Protein AF-A0A0C3JQW3-F1 (afdb_monomer)

Solvent-accessible surface area (backbone atoms only — not comparable to full-atom values): 11597 Å² total; per-residue (Å²): 142,86,85,80,86,82,92,76,87,76,85,80,79,75,84,75,95,82,70,83,82,74,77,63,88,58,54,71,56,58,73,67,47,74,80,84,71,82,68,58,50,38,48,43,86,75,41,93,67,36,70,63,76,47,44,33,76,42,90,87,43,89,92,43,36,18,29,56,36,33,29,20,42,49,52,89,90,66,63,48,52,32,31,56,48,70,62,28,33,60,42,80,41,71,29,71,92,73,75,57,93,92,48,85,77,57,90,72,50,61,84,75,57,57,69,91,38,71,39,57,28,29,43,35,68,71,51,81,79,72,40,70,36,68,32,71,51,74,78,41,80,51,79,84,66,99,63,96,65,83,74,58,41,32,26,36,28,24,34,56,88,76,68,53,62,72,31,26,39,30,49,72,91,55,47,54,36,41,34,36,50,63,41,30,15,37,42,63,125

Nearest PDB structures (foldseek):
  1hxr-assembly2_B  TM=6.980E-01  e=7.381E-06  Rattus norvegicus
  2fu5-assembly2_B  TM=7.391E-01  e=1.253E-05  Homo sapiens
  1hxr-assembly1_A  TM=7.434E-01  e=2.495E-05  Rattus norvegicus
  6r0v-assembly3_C  TM=6.338E-01  e=1.513E-02  Magnetospirillum gryphiswaldense MSR-1

pLDDT: mean 82.92, std 17.84, range [38.88, 98.19]

Structure (mmCIF, N/CA/C/O backbone):
data_AF-A0A0C3JQW3-F1
#
_entry.id   AF-A0A0C3JQW3-F1
#
loop_
_atom_site.group_PDB
_atom_site.id
_atom_site.type_symbol
_atom_site.label_atom_id
_atom_site.label_alt_id
_atom_site.label_comp_id
_atom_site.label_asym_id
_atom_site.label_entity_id
_atom_site.label_seq_id
_atom_site.pdbx_PDB_ins_code
_atom_site.Cartn_x
_atom_site.Cartn_y
_atom_site.Cartn_z
_atom_site.occupancy
_atom_site.B_iso_or_equiv
_atom_site.auth_seq_id
_atom_site.auth_comp_id
_atom_site.auth_asym_id
_atom_site.auth_atom_id
_atom_site.pdbx_PDB_model_num
ATOM 1 N N . MET A 1 1 ? 17.422 37.146 69.502 1.00 45.56 1 MET A N 1
ATOM 2 C CA . MET A 1 1 ? 17.373 36.241 68.336 1.00 45.56 1 MET A CA 1
ATOM 3 C C . MET A 1 1 ? 17.485 37.104 67.095 1.00 45.56 1 MET A C 1
ATOM 5 O O . MET A 1 1 ? 16.567 37.873 66.868 1.00 45.56 1 MET A O 1
ATOM 9 N N . CYS A 1 2 ? 18.638 37.068 66.426 1.00 44.53 2 CYS A N 1
ATOM 10 C CA . CYS A 1 2 ? 18.891 37.399 65.015 1.00 44.53 2 CYS A CA 1
ATOM 11 C C . CYS A 1 2 ? 20.416 37.419 64.865 1.00 44.53 2 CYS A C 1
ATOM 13 O O . CYS A 1 2 ? 21.075 38.380 65.256 1.00 44.53 2 CYS A O 1
ATOM 15 N N . ASP A 1 3 ? 20.948 36.278 64.437 1.00 38.88 3 ASP A N 1
ATOM 16 C CA . ASP A 1 3 ? 22.374 36.000 64.311 1.00 38.88 3 ASP A CA 1
ATOM 17 C C . ASP A 1 3 ? 22.902 36.476 62.953 1.00 38.88 3 ASP A C 1
ATOM 19 O O . ASP A 1 3 ? 22.173 36.528 61.959 1.00 38.88 3 ASP A O 1
ATOM 23 N N . THR A 1 4 ? 24.172 36.857 62.947 1.00 45.84 4 THR A N 1
ATOM 24 C CA . THR A 1 4 ? 24.863 37.565 61.870 1.00 45.84 4 THR A CA 1
ATOM 25 C C . THR A 1 4 ? 25.570 36.581 60.934 1.00 45.84 4 THR A C 1
ATOM 27 O O . THR A 1 4 ? 26.235 35.654 61.377 1.00 45.84 4 THR A O 1
ATOM 30 N N . SER A 1 5 ? 25.426 36.829 59.629 1.00 43.62 5 SER A N 1
ATOM 31 C CA . SER A 1 5 ? 26.251 36.420 58.480 1.00 43.62 5 SER A CA 1
ATOM 32 C C . SER A 1 5 ? 27.326 35.335 58.658 1.00 43.62 5 SER A C 1
ATOM 34 O O . SER A 1 5 ? 28.384 35.572 59.235 1.00 43.62 5 SER A O 1
ATOM 36 N N . GLN A 1 6 ? 27.160 34.227 57.926 1.00 45.62 6 GLN A N 1
ATOM 37 C CA . GLN A 1 6 ? 28.273 33.385 57.483 1.00 45.62 6 GLN A CA 1
ATOM 38 C C . GLN A 1 6 ? 28.176 33.159 55.966 1.00 45.62 6 GLN A C 1
ATOM 40 O O . GLN A 1 6 ? 27.329 32.416 55.473 1.00 45.62 6 GLN A O 1
ATOM 45 N N . VAL A 1 7 ? 29.050 33.833 55.215 1.00 44.06 7 VAL A N 1
ATOM 46 C CA . VAL A 1 7 ? 29.258 33.617 53.779 1.00 44.06 7 VAL A CA 1
ATOM 47 C C . VAL A 1 7 ? 30.082 32.338 53.617 1.00 44.06 7 VAL A C 1
ATOM 49 O O . VAL A 1 7 ? 31.248 32.302 54.007 1.00 44.06 7 VAL A O 1
ATOM 52 N N . ARG A 1 8 ? 29.494 31.277 53.053 1.00 44.47 8 ARG A N 1
ATOM 53 C CA . ARG A 1 8 ? 30.240 30.108 52.561 1.00 44.47 8 ARG A CA 1
ATOM 54 C C . ARG A 1 8 ? 30.389 30.220 51.050 1.00 44.47 8 ARG A C 1
ATOM 56 O O . ARG A 1 8 ? 29.407 30.140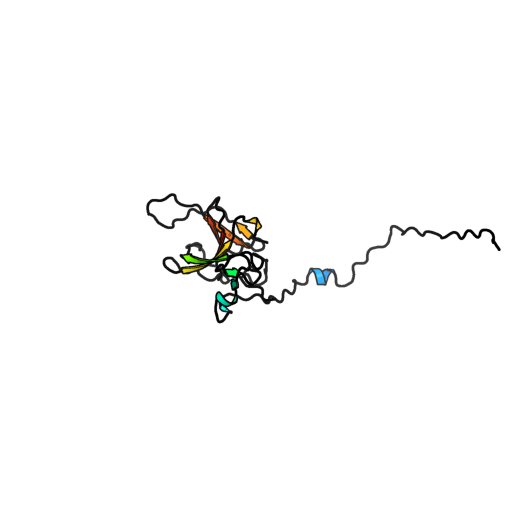 50.318 1.00 44.47 8 ARG A O 1
ATOM 63 N N . GLY A 1 9 ? 31.630 30.401 50.605 1.00 39.81 9 GLY A N 1
ATOM 64 C CA . GLY A 1 9 ? 32.017 30.255 49.208 1.00 39.81 9 GLY A CA 1
ATOM 65 C C . GLY A 1 9 ? 31.783 28.817 48.750 1.00 39.81 9 GLY A C 1
ATOM 66 O O . GLY A 1 9 ? 32.421 27.892 49.247 1.00 39.81 9 GLY A O 1
ATOM 67 N N . GLY A 1 10 ? 30.845 28.641 47.823 1.00 40.16 10 GLY A N 1
ATOM 68 C CA . GLY A 1 10 ? 30.701 27.428 47.029 1.00 40.16 10 GLY A CA 1
ATOM 69 C C . GLY A 1 10 ? 31.530 27.584 45.764 1.00 40.16 10 GLY A C 1
ATOM 70 O O . GLY A 1 10 ? 31.192 28.377 44.889 1.00 40.16 10 GLY A O 1
ATOM 71 N N . THR A 1 11 ? 32.637 26.858 45.686 1.00 43.97 11 THR A N 1
ATOM 72 C CA . THR A 1 11 ? 33.442 26.698 44.478 1.00 43.97 11 THR A CA 1
ATOM 73 C C . THR A 1 11 ? 32.606 26.014 43.397 1.00 43.97 11 THR A C 1
ATOM 75 O O . THR A 1 11 ? 32.417 24.800 43.404 1.00 43.97 11 THR A O 1
ATOM 78 N N . GLY A 1 12 ? 32.099 26.809 42.454 1.00 42.78 12 GLY A N 1
ATOM 79 C CA . GLY A 1 12 ? 31.620 26.318 41.168 1.00 42.78 12 GLY A CA 1
ATOM 80 C C . GLY A 1 12 ? 32.808 25.806 40.360 1.00 42.78 12 GLY A C 1
ATOM 81 O O . GLY A 1 12 ? 33.569 26.594 39.802 1.00 42.78 12 GLY A O 1
ATOM 82 N N . LEU A 1 13 ? 32.991 24.488 40.328 1.00 46.91 13 LEU A N 1
ATOM 83 C CA . LEU A 1 13 ? 33.891 23.843 39.380 1.00 46.91 13 LEU A CA 1
ATOM 84 C C . LEU A 1 13 ? 33.197 23.813 38.016 1.00 46.91 13 LEU A C 1
ATOM 86 O O . LEU A 1 13 ? 32.228 23.086 37.809 1.00 46.91 13 LEU A O 1
ATOM 90 N N . ALA A 1 14 ? 33.694 24.643 37.101 1.00 52.44 14 ALA A N 1
ATOM 91 C CA . ALA A 1 14 ? 33.405 24.541 35.680 1.00 52.44 14 ALA A CA 1
ATOM 92 C C . ALA A 1 14 ? 33.900 23.178 35.146 1.00 52.44 14 ALA A C 1
ATOM 94 O O . ALA A 1 14 ? 34.990 22.744 35.534 1.00 52.44 14 ALA A O 1
ATOM 95 N N . PRO A 1 15 ? 33.147 22.493 34.267 1.00 49.09 15 PRO A N 1
ATOM 96 C CA . PRO A 1 15 ? 33.628 21.273 33.632 1.00 49.09 15 PRO A CA 1
ATOM 97 C C . PRO A 1 15 ? 34.800 21.596 32.695 1.00 49.09 15 PRO A C 1
ATOM 99 O O . PRO A 1 15 ? 34.723 22.496 31.859 1.00 49.09 15 PRO A O 1
ATOM 102 N N . SER A 1 16 ? 35.905 20.874 32.868 1.00 52.47 16 SER A N 1
ATOM 103 C CA . SER A 1 16 ? 37.108 20.967 32.038 1.00 52.47 16 SER A CA 1
ATOM 104 C C . SER A 1 16 ? 36.835 20.466 30.605 1.00 52.47 16 SER A C 1
ATOM 106 O O . SER A 1 16 ? 36.076 19.510 30.448 1.00 52.47 16 SER A O 1
ATOM 108 N N . PRO A 1 17 ? 37.456 21.051 29.562 1.00 56.28 17 PRO A N 1
ATOM 109 C CA . PRO A 1 17 ? 37.149 20.739 28.161 1.00 56.28 17 PRO A CA 1
ATOM 110 C C . PRO A 1 17 ? 37.795 19.456 27.598 1.00 56.28 17 PRO A C 1
ATOM 112 O O . PRO A 1 17 ? 37.593 19.164 26.427 1.00 56.28 17 PRO A O 1
ATOM 115 N N . ASP A 1 18 ? 38.509 18.657 28.398 1.00 53.50 18 ASP A N 1
ATOM 116 C CA . ASP A 1 18 ? 39.318 17.530 27.902 1.00 53.50 18 ASP A CA 1
ATOM 117 C C . ASP A 1 18 ? 38.976 16.190 28.578 1.00 53.50 18 ASP A C 1
ATOM 119 O O . ASP A 1 18 ? 39.832 15.540 29.182 1.00 53.50 18 ASP A O 1
ATOM 123 N N . GLN A 1 19 ? 37.722 15.735 28.480 1.00 56.12 19 GLN A N 1
ATOM 124 C CA . GLN A 1 19 ? 37.442 14.305 28.651 1.00 56.12 19 GLN A CA 1
ATOM 125 C C . GLN A 1 19 ? 37.291 13.639 27.280 1.00 56.12 19 GLN A C 1
ATOM 127 O O . GLN A 1 19 ? 36.342 13.954 26.558 1.00 56.12 19 GLN A O 1
ATOM 132 N N . PRO A 1 20 ? 38.189 12.706 26.900 1.00 53.31 20 PRO A N 1
ATOM 133 C CA . PRO A 1 20 ? 37.963 11.882 25.727 1.00 53.31 20 PRO A CA 1
ATOM 134 C C . PRO A 1 20 ? 36.704 11.055 25.984 1.00 53.31 20 PRO A C 1
ATOM 136 O O . PRO A 1 20 ? 36.666 10.231 26.898 1.00 53.31 20 PRO A O 1
ATOM 139 N N . VAL A 1 21 ? 35.661 11.304 25.194 1.00 65.44 21 VAL A N 1
ATOM 140 C CA . VAL A 1 21 ? 34.434 10.506 25.206 1.00 65.44 21 VAL A CA 1
ATOM 141 C C . VAL A 1 21 ? 34.824 9.085 24.807 1.00 65.44 21 VAL A C 1
ATOM 143 O O . VAL A 1 21 ? 35.046 8.795 23.631 1.00 65.44 21 VAL A O 1
ATOM 146 N N . SER A 1 22 ? 34.984 8.198 25.788 1.00 73.38 22 SER A N 1
ATOM 147 C CA . SER A 1 22 ? 35.264 6.794 25.524 1.00 73.38 22 SER A CA 1
ATOM 148 C C . SER A 1 22 ? 33.988 6.155 24.990 1.00 73.38 22 SER A C 1
ATOM 150 O O . SER A 1 22 ? 32.958 6.095 25.661 1.00 73.38 22 SER A O 1
ATOM 152 N N . LEU A 1 23 ? 34.029 5.718 23.731 1.00 74.06 23 LEU A N 1
ATOM 153 C CA . LEU A 1 23 ? 32.915 4.984 23.148 1.00 74.06 23 LEU A CA 1
ATOM 154 C C . LEU A 1 23 ? 32.741 3.677 23.936 1.00 74.06 23 LEU A C 1
ATOM 156 O O . LEU A 1 23 ? 33.725 2.949 24.110 1.00 74.06 23 LEU A O 1
ATOM 160 N N . PRO A 1 24 ? 31.528 3.366 24.428 1.00 77.75 24 PRO A N 1
ATOM 161 C CA . PRO A 1 24 ? 31.308 2.154 25.196 1.00 77.75 24 PRO A CA 1
ATOM 162 C C . PRO A 1 24 ? 31.668 0.921 24.352 1.00 77.75 24 PRO A C 1
ATOM 164 O O . PRO A 1 24 ? 31.361 0.877 23.150 1.00 77.75 24 PRO A O 1
ATOM 167 N N . PRO A 1 25 ? 32.328 -0.084 24.953 1.00 77.06 25 PRO A N 1
ATOM 168 C CA . PRO A 1 25 ? 32.672 -1.310 24.250 1.00 77.06 25 PRO A CA 1
ATOM 169 C C . PRO A 1 25 ? 31.400 -1.952 23.688 1.00 77.06 25 PRO A C 1
ATOM 171 O O . PRO A 1 25 ? 30.383 -2.052 24.370 1.00 77.06 25 PRO A O 1
ATOM 174 N N . GLY A 1 26 ? 31.446 -2.344 22.415 1.00 77.81 26 GLY A N 1
ATOM 175 C CA . GLY A 1 26 ? 30.303 -2.929 21.713 1.00 77.81 26 GLY A CA 1
ATOM 176 C C . GLY A 1 26 ? 29.428 -1.941 20.934 1.00 77.81 26 GLY A C 1
ATOM 177 O O . GLY A 1 26 ? 28.541 -2.397 20.219 1.00 77.81 26 GLY A O 1
ATOM 178 N N . LEU A 1 27 ? 29.684 -0.623 20.961 1.00 78.69 27 LEU A N 1
ATOM 179 C CA . LEU A 1 27 ? 28.929 0.340 20.137 1.00 78.69 27 LEU A CA 1
ATOM 180 C C . LEU A 1 27 ? 29.036 0.031 18.633 1.00 78.69 27 LEU A C 1
ATOM 182 O O . LEU A 1 27 ? 28.032 -0.004 17.929 1.00 78.69 27 LEU A O 1
ATOM 186 N N . PHE A 1 28 ? 30.243 -0.257 18.139 1.00 78.62 28 PHE A N 1
ATOM 187 C CA . PHE A 1 28 ? 30.451 -0.641 16.737 1.00 78.62 28 PHE A CA 1
ATOM 188 C C . PHE A 1 28 ? 29.785 -1.973 16.380 1.00 78.62 28 PHE A C 1
ATOM 190 O O . PHE A 1 28 ? 29.363 -2.166 15.243 1.00 78.62 28 PHE A O 1
ATOM 197 N N . GLU A 1 29 ? 29.673 -2.887 17.341 1.00 81.62 29 GLU A N 1
ATOM 198 C CA . GLU A 1 29 ? 28.996 -4.168 17.151 1.00 81.62 29 GLU A CA 1
ATOM 199 C C . GLU A 1 29 ? 27.472 -4.001 17.162 1.00 81.62 29 GLU A C 1
ATOM 201 O O . GLU A 1 29 ? 26.783 -4.600 16.342 1.00 81.62 29 GLU A O 1
ATOM 206 N N . ALA A 1 30 ? 26.950 -3.103 18.002 1.00 71.88 30 ALA A N 1
ATOM 207 C CA . ALA A 1 30 ? 25.548 -2.701 18.002 1.00 71.88 30 ALA A CA 1
ATOM 208 C C . ALA A 1 30 ? 25.150 -1.987 16.699 1.00 71.88 30 ALA A C 1
ATOM 210 O O . ALA A 1 30 ? 24.087 -2.277 16.162 1.00 71.88 30 ALA A O 1
ATOM 211 N N . LEU A 1 31 ? 26.012 -1.121 16.150 1.00 72.75 31 LEU A N 1
ATOM 212 C CA . LEU A 1 31 ? 25.790 -0.461 14.853 1.00 72.75 31 LEU A CA 1
ATOM 213 C C . LEU A 1 31 ? 25.848 -1.436 13.668 1.00 72.75 31 LEU A C 1
ATOM 215 O O . LEU A 1 31 ? 25.199 -1.217 12.650 1.00 72.75 31 LEU A O 1
ATOM 219 N N . ARG A 1 32 ? 26.642 -2.505 13.788 1.00 74.12 32 ARG A N 1
ATOM 220 C CA . ARG A 1 32 ? 26.749 -3.565 12.776 1.00 74.12 32 ARG A CA 1
ATOM 221 C C . ARG A 1 32 ? 25.649 -4.610 12.880 1.00 74.12 32 ARG A C 1
ATOM 223 O O . ARG A 1 32 ? 25.439 -5.346 11.917 1.00 74.12 32 ARG A O 1
ATOM 230 N N . ARG A 1 33 ? 24.977 -4.712 14.029 1.00 64.31 33 ARG A N 1
ATOM 231 C CA . ARG A 1 33 ? 23.875 -5.648 14.221 1.00 64.31 33 ARG A CA 1
ATOM 232 C C . ARG A 1 33 ? 22.730 -5.222 13.295 1.00 64.31 33 ARG A C 1
ATOM 234 O O . ARG A 1 33 ? 22.217 -4.115 13.453 1.00 64.31 33 ARG A O 1
ATOM 241 N N . PRO A 1 34 ? 22.298 -6.080 12.353 1.00 58.62 34 PRO A N 1
ATOM 242 C CA . PRO A 1 34 ? 21.064 -5.835 11.624 1.00 58.62 34 PRO A CA 1
ATOM 243 C C . PRO A 1 34 ? 19.943 -5.649 12.650 1.00 58.62 34 PRO A C 1
ATOM 245 O O . PRO A 1 34 ? 19.898 -6.419 13.616 1.00 58.62 34 PRO A O 1
ATOM 248 N N . PRO A 1 35 ? 19.056 -4.653 12.503 1.00 57.03 35 PRO A N 1
ATOM 249 C CA . PRO A 1 35 ? 17.944 -4.506 13.426 1.00 57.03 35 PRO A CA 1
ATOM 250 C C . PRO A 1 35 ? 17.180 -5.830 13.467 1.00 57.03 35 PRO A C 1
ATOM 252 O O . PRO A 1 35 ? 16.723 -6.324 12.436 1.00 57.03 35 PRO A O 1
ATOM 255 N N . ALA A 1 36 ? 17.067 -6.423 14.657 1.00 52.06 36 ALA A N 1
ATOM 256 C CA . ALA A 1 36 ? 16.248 -7.604 14.877 1.00 52.06 36 ALA A CA 1
ATOM 257 C C . ALA A 1 36 ? 14.777 -7.183 14.794 1.00 52.06 36 ALA A C 1
ATOM 259 O O . ALA A 1 36 ? 14.090 -7.019 15.800 1.00 52.06 36 ALA A O 1
ATOM 260 N N . ARG A 1 37 ? 14.288 -6.939 13.577 1.00 55.12 37 ARG A N 1
ATOM 261 C CA . ARG A 1 37 ? 12.858 -6.860 13.317 1.00 55.12 37 ARG A CA 1
ATOM 262 C C . ARG A 1 37 ? 12.349 -8.294 13.325 1.00 55.12 37 ARG A C 1
ATOM 264 O O . ARG A 1 37 ? 12.327 -8.956 12.291 1.00 55.12 37 ARG A O 1
ATOM 271 N N . ASN A 1 38 ? 11.946 -8.767 14.504 1.00 51.44 38 ASN A N 1
ATOM 272 C CA . ASN A 1 38 ? 11.000 -9.873 14.616 1.00 51.44 38 ASN A CA 1
ATOM 273 C C . ASN A 1 38 ? 9.699 -9.390 13.971 1.00 51.44 38 ASN A C 1
ATOM 275 O O . ASN A 1 38 ? 8.833 -8.821 14.626 1.00 51.44 38 ASN A O 1
ATOM 279 N N . SER A 1 39 ? 9.632 -9.495 12.649 1.00 60.72 39 SER A N 1
ATOM 280 C CA . SER A 1 39 ? 8.482 -9.076 11.872 1.00 60.72 39 SER A CA 1
ATOM 281 C C . SER A 1 39 ? 7.348 -10.045 12.177 1.00 60.72 39 SER A C 1
ATOM 283 O O . SER A 1 39 ? 7.286 -11.123 11.596 1.00 60.72 39 SER A O 1
ATOM 285 N N . THR A 1 40 ? 6.423 -9.639 13.043 1.00 81.81 40 THR A N 1
ATOM 286 C CA . THR A 1 40 ? 5.090 -10.250 13.159 1.00 81.81 40 THR A CA 1
ATOM 287 C C . THR A 1 40 ? 4.224 -9.962 11.927 1.00 81.81 40 THR A C 1
ATOM 289 O O . THR A 1 40 ? 3.043 -10.306 11.899 1.00 81.81 40 THR A O 1
ATOM 292 N N . ALA A 1 41 ? 4.798 -9.327 10.895 1.00 91.00 41 ALA A N 1
ATOM 293 C CA . ALA A 1 41 ? 4.097 -9.012 9.674 1.00 91.00 41 ALA A CA 1
ATOM 294 C C . ALA A 1 41 ? 3.779 -10.277 8.869 1.00 91.00 41 ALA A C 1
ATOM 296 O O . ALA A 1 41 ? 4.673 -11.061 8.539 1.00 91.00 41 ALA A O 1
ATOM 297 N N . ARG A 1 42 ? 2.500 -10.440 8.532 1.00 93.81 42 ARG A N 1
ATOM 298 C CA . ARG A 1 42 ? 1.957 -11.589 7.797 1.00 93.81 42 ARG A CA 1
ATOM 299 C C . ARG A 1 42 ? 1.436 -11.171 6.432 1.00 93.81 42 ARG A C 1
ATOM 301 O O . ARG A 1 42 ? 0.995 -10.037 6.249 1.00 93.81 42 ARG A O 1
ATOM 308 N N . SER A 1 43 ? 1.509 -12.070 5.464 1.00 94.00 43 SER A N 1
ATOM 309 C CA . SER A 1 43 ? 0.927 -11.864 4.136 1.00 94.00 43 SER A CA 1
ATOM 310 C C . SER A 1 43 ? -0.579 -12.107 4.193 1.00 94.00 43 SER A C 1
ATOM 312 O O . SER A 1 43 ? -1.059 -12.816 5.071 1.00 94.00 43 SER A O 1
ATOM 314 N N . LEU A 1 44 ? -1.340 -11.572 3.233 1.00 94.31 44 LEU A N 1
ATOM 315 C CA . LEU A 1 44 ? -2.796 -11.780 3.195 1.00 94.31 44 LEU A CA 1
ATOM 316 C C . LEU A 1 44 ? -3.189 -13.270 3.169 1.00 94.31 44 LEU A C 1
ATOM 318 O O . LEU A 1 44 ? -4.186 -13.653 3.764 1.00 94.31 44 LEU A O 1
ATOM 322 N N . GLN A 1 45 ? -2.384 -14.103 2.503 1.00 92.31 45 GLN A N 1
ATOM 323 C CA . GLN A 1 45 ? -2.607 -15.549 2.385 1.00 92.31 45 GLN A CA 1
ATOM 324 C C . GLN A 1 45 ? -2.467 -16.296 3.717 1.00 92.31 45 GLN A C 1
ATOM 326 O O . GLN A 1 45 ? -2.923 -17.427 3.825 1.00 92.31 45 GLN A O 1
ATOM 331 N N . ASP A 1 46 ? -1.844 -15.675 4.722 1.00 92.75 46 ASP A N 1
ATOM 332 C CA . ASP A 1 46 ? -1.682 -16.293 6.031 1.00 92.75 46 ASP A CA 1
ATOM 333 C C . ASP A 1 46 ? -2.964 -16.182 6.875 1.00 92.75 46 ASP A C 1
ATOM 335 O O . ASP A 1 46 ? -3.017 -16.792 7.937 1.00 92.75 46 ASP A O 1
ATOM 339 N N . PHE A 1 47 ? -3.959 -15.381 6.474 1.00 92.88 47 PHE A N 1
ATOM 340 C CA . PHE A 1 47 ? -5.201 -15.160 7.224 1.00 92.88 47 PHE A CA 1
ATOM 341 C C . PHE A 1 47 ? -6.316 -16.102 6.755 1.00 92.88 47 PHE A C 1
ATOM 343 O O . PHE A 1 47 ? -6.609 -16.167 5.560 1.00 92.88 47 PHE A O 1
ATOM 350 N N . ASP A 1 48 ? -6.975 -16.784 7.696 1.00 91.25 48 ASP A N 1
ATOM 351 C CA . ASP A 1 48 ? -7.977 -17.817 7.402 1.00 91.25 48 ASP A CA 1
ATOM 352 C C . ASP A 1 48 ? -9.229 -17.242 6.721 1.00 91.25 48 ASP A C 1
ATOM 354 O O . ASP A 1 48 ? -9.749 -17.833 5.772 1.00 91.25 48 ASP A O 1
ATOM 358 N N . SER A 1 49 ? -9.691 -16.060 7.149 1.00 90.44 49 SER A N 1
ATOM 359 C CA . SER A 1 49 ? -10.839 -15.366 6.540 1.00 90.44 49 SER A CA 1
ATOM 360 C C . SER A 1 49 ? -10.418 -14.363 5.456 1.00 90.44 49 SER A C 1
ATOM 362 O O . SER A 1 49 ? -11.213 -13.511 5.041 1.00 90.44 49 SER A O 1
ATOM 364 N N . GLY A 1 50 ? -9.161 -14.422 5.004 1.00 90.88 50 GLY A N 1
ATOM 365 C CA . GLY A 1 50 ? -8.609 -13.548 3.974 1.00 90.88 50 GLY A CA 1
ATOM 366 C C . GLY A 1 50 ? -8.709 -12.063 4.333 1.00 90.88 50 GLY A C 1
ATOM 367 O O . GLY A 1 50 ? -8.249 -11.625 5.386 1.00 90.88 50 GLY A O 1
ATOM 368 N N . VAL A 1 51 ? -9.307 -11.264 3.442 1.00 92.06 51 VAL A N 1
ATOM 369 C CA . VAL A 1 51 ? -9.367 -9.800 3.603 1.00 92.06 51 VAL A CA 1
ATOM 370 C C . VAL A 1 51 ? -10.196 -9.354 4.809 1.00 92.06 51 VAL A C 1
ATOM 372 O O . VAL A 1 51 ? -9.915 -8.312 5.392 1.00 92.06 51 VAL A O 1
ATOM 375 N N . MET A 1 52 ? -11.158 -10.168 5.250 1.00 93.75 52 MET A N 1
ATOM 376 C CA . MET A 1 52 ? -12.015 -9.813 6.382 1.00 93.75 52 MET A CA 1
ATOM 377 C C . MET A 1 52 ? -11.245 -9.742 7.706 1.00 93.75 52 MET A C 1
ATOM 379 O O . MET A 1 52 ? -11.565 -8.902 8.543 1.00 93.75 52 MET A O 1
ATOM 383 N N . ASP A 1 53 ? -10.193 -10.547 7.879 1.00 95.12 53 ASP A N 1
ATOM 384 C CA . ASP A 1 53 ? -9.382 -10.542 9.108 1.00 95.12 53 ASP A CA 1
ATOM 385 C C . ASP A 1 53 ? -8.506 -9.286 9.239 1.00 95.12 53 ASP A C 1
ATOM 387 O O . ASP A 1 53 ? -8.077 -8.921 10.342 1.00 95.12 53 ASP A O 1
ATOM 391 N N . VAL A 1 54 ? -8.252 -8.613 8.114 1.00 95.94 54 VAL A N 1
ATOM 392 C CA . VAL A 1 54 ? -7.430 -7.399 8.023 1.00 95.94 54 VAL A CA 1
ATOM 393 C C . VAL A 1 54 ? -8.263 -6.128 7.830 1.00 95.94 54 VAL A C 1
ATOM 395 O O . VAL A 1 54 ? -7.693 -5.046 7.674 1.00 95.94 54 VAL A O 1
ATOM 398 N N . CYS A 1 55 ? -9.592 -6.236 7.892 1.00 96.06 55 CYS A N 1
ATOM 399 C CA . CYS A 1 55 ? -10.519 -5.111 7.850 1.00 96.06 55 CYS A CA 1
ATOM 400 C C . CYS A 1 55 ? -11.002 -4.705 9.254 1.00 96.06 55 CYS A C 1
ATOM 402 O O . CYS A 1 55 ? -11.284 -5.544 10.109 1.00 96.06 55 CYS A O 1
ATOM 404 N N . SER A 1 56 ? -11.141 -3.401 9.478 1.00 95.06 56 SER A N 1
ATOM 405 C CA . SER A 1 56 ? -11.845 -2.778 10.604 1.00 95.06 56 SER A CA 1
ATOM 406 C C . SER A 1 56 ? -13.026 -1.964 10.067 1.00 95.06 56 SER A C 1
ATOM 408 O O . SER A 1 56 ? -12.995 -1.476 8.940 1.00 95.06 56 SER A O 1
ATOM 410 N N . THR A 1 57 ? -14.102 -1.819 10.836 1.00 93.56 57 THR A N 1
ATOM 411 C CA . THR A 1 57 ? -15.207 -0.922 10.463 1.00 93.56 57 THR A CA 1
ATOM 412 C C . THR A 1 57 ? -14.843 0.522 10.792 1.00 93.56 57 THR A C 1
ATOM 414 O O . THR A 1 57 ? -14.445 0.801 11.923 1.00 93.56 57 THR A O 1
ATOM 417 N N . ASP A 1 58 ? -15.030 1.447 9.849 1.00 89.50 58 ASP A N 1
ATOM 418 C CA . ASP A 1 58 ? -14.829 2.877 10.096 1.00 89.50 58 ASP A CA 1
ATOM 419 C C . ASP A 1 58 ? -15.865 3.386 11.115 1.00 89.50 58 ASP A C 1
ATOM 421 O O . ASP A 1 58 ? -17.075 3.313 10.893 1.00 89.50 58 ASP A O 1
ATOM 425 N N . VAL A 1 59 ? -15.389 3.930 12.237 1.00 83.56 59 VAL A N 1
ATOM 426 C CA . VAL A 1 59 ? -16.244 4.502 13.292 1.00 83.56 59 VAL A CA 1
ATOM 427 C C . VAL A 1 59 ? -17.019 5.738 12.825 1.00 83.56 59 VAL A C 1
ATOM 429 O O . VAL A 1 59 ? -18.041 6.084 13.415 1.00 83.56 59 VAL A O 1
ATOM 432 N N . THR A 1 60 ? -16.547 6.411 11.773 1.00 83.12 60 THR A N 1
ATOM 433 C CA . THR A 1 60 ? -17.128 7.663 11.268 1.00 83.12 60 THR A CA 1
ATOM 434 C C . THR A 1 60 ? -18.116 7.453 10.124 1.00 83.12 60 THR A C 1
ATOM 436 O O . THR A 1 60 ? -19.051 8.238 9.968 1.00 83.12 60 THR A O 1
ATOM 439 N N . ARG A 1 61 ? -17.927 6.403 9.316 1.00 82.50 61 ARG A N 1
ATOM 440 C CA . ARG A 1 61 ? -18.702 6.144 8.096 1.00 82.50 61 ARG A CA 1
ATOM 441 C C . ARG A 1 61 ? -19.236 4.719 8.096 1.00 82.50 61 ARG A C 1
ATOM 443 O O . ARG A 1 61 ? -18.496 3.763 7.887 1.00 82.50 61 ARG A O 1
ATOM 450 N N . GLN A 1 62 ? -20.547 4.590 8.286 1.00 82.12 62 GLN A N 1
ATOM 451 C CA . GLN A 1 62 ? -21.218 3.292 8.258 1.00 82.12 62 GLN A CA 1
ATOM 452 C C . GLN A 1 62 ? -20.997 2.582 6.915 1.00 82.12 62 GLN A C 1
ATOM 454 O O . GLN A 1 62 ? -21.196 3.167 5.853 1.00 82.12 62 GLN A O 1
ATOM 459 N N . GLY A 1 63 ? -20.593 1.312 6.979 1.00 84.81 63 GLY A N 1
ATOM 460 C CA . GLY A 1 63 ? -20.386 0.456 5.808 1.00 84.81 63 GLY A CA 1
ATOM 461 C C . GLY A 1 63 ? -19.017 0.584 5.132 1.00 84.81 63 GLY A C 1
ATOM 462 O O . GLY A 1 63 ? -18.743 -0.181 4.212 1.00 84.81 63 GLY A O 1
ATOM 463 N N . VAL A 1 64 ? -18.144 1.493 5.580 1.00 92.31 64 VAL A N 1
ATOM 464 C CA . VAL A 1 64 ? -16.765 1.579 5.079 1.00 92.31 64 VAL A CA 1
ATOM 465 C C . VAL A 1 64 ? -15.866 0.670 5.911 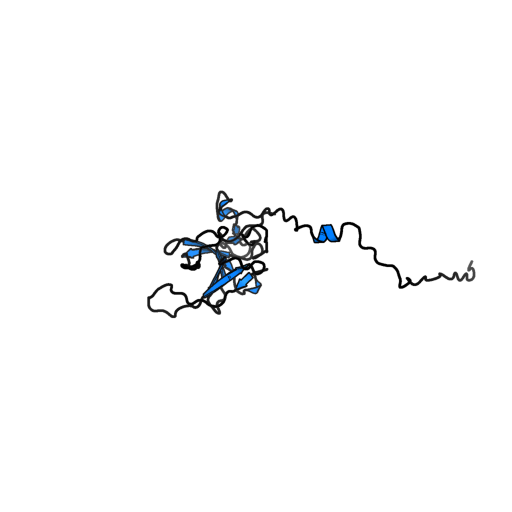1.00 92.31 64 VAL A C 1
ATOM 467 O O . VAL A 1 64 ? -15.838 0.760 7.139 1.00 92.31 64 VAL A O 1
ATOM 470 N N . LEU A 1 65 ? -15.117 -0.196 5.232 1.00 96.19 65 LEU A N 1
ATOM 471 C CA . LEU A 1 65 ? -14.070 -1.007 5.842 1.00 96.19 65 LEU A CA 1
ATOM 472 C C . LEU A 1 65 ? -12.712 -0.334 5.633 1.00 96.19 65 LEU A C 1
ATOM 474 O O . LEU A 1 65 ? -12.432 0.190 4.554 1.00 96.19 65 LEU A O 1
ATOM 478 N N . LYS A 1 66 ? -11.872 -0.354 6.661 1.00 96.69 66 LYS A N 1
ATOM 479 C CA . LYS A 1 66 ? -10.520 0.202 6.669 1.00 96.69 66 LYS A CA 1
ATOM 480 C C . LYS A 1 66 ? -9.483 -0.865 6.989 1.00 96.69 66 LYS A C 1
ATOM 482 O O . LYS A 1 66 ? -9.833 -1.952 7.440 1.00 96.69 66 LYS A O 1
ATOM 487 N N . ASN A 1 67 ? -8.209 -0.584 6.734 1.00 97.06 67 ASN A N 1
ATOM 488 C CA . ASN A 1 67 ? -7.138 -1.505 7.099 1.00 97.06 67 ASN A CA 1
ATOM 489 C C . ASN A 1 67 ? -6.942 -1.533 8.618 1.00 97.06 67 ASN A C 1
ATOM 491 O O . ASN A 1 67 ? -6.577 -0.538 9.233 1.00 97.06 67 ASN A O 1
ATOM 495 N N . LYS A 1 68 ? -7.113 -2.708 9.217 1.00 96.50 68 LYS A N 1
ATOM 496 C CA . LYS A 1 68 ? -6.979 -2.912 10.663 1.00 96.50 68 LYS A CA 1
ATOM 497 C C . LYS A 1 68 ? -5.540 -2.765 11.169 1.00 96.50 68 LYS A C 1
ATOM 499 O O . LYS A 1 68 ? -5.323 -2.394 12.315 1.00 96.50 68 LYS A O 1
ATOM 504 N N . TYR A 1 69 ? -4.561 -3.092 10.327 1.00 97.31 69 TYR A N 1
ATOM 505 C CA . TYR A 1 69 ? -3.143 -3.148 10.686 1.00 97.31 69 TYR A CA 1
ATOM 506 C C . TYR A 1 69 ? -2.315 -2.175 9.848 1.00 97.31 69 TYR A C 1
ATOM 508 O O . TYR A 1 69 ? -2.683 -1.849 8.715 1.00 97.31 69 TYR A O 1
ATOM 516 N N . ASP A 1 70 ? -1.158 -1.778 10.379 1.00 97.50 70 ASP A N 1
ATOM 517 C CA . ASP A 1 70 ? -0.130 -1.084 9.603 1.00 97.50 70 ASP A CA 1
ATOM 518 C C . ASP A 1 70 ? 0.327 -1.983 8.437 1.00 97.50 70 ASP A C 1
ATOM 520 O O . ASP A 1 70 ? 0.619 -3.173 8.612 1.00 97.50 70 ASP A O 1
ATOM 524 N N . LEU A 1 71 ? 0.400 -1.406 7.239 1.00 97.75 71 LEU A N 1
ATOM 525 C CA . LEU A 1 71 ? 0.847 -2.081 6.026 1.00 97.75 71 LEU A CA 1
ATOM 526 C C . LEU A 1 71 ? 2.345 -1.867 5.844 1.00 97.75 71 LEU A C 1
ATOM 528 O O . LEU A 1 71 ? 2.851 -0.749 5.940 1.00 97.75 71 LEU A O 1
ATOM 532 N N . THR A 1 72 ? 3.055 -2.940 5.529 1.00 97.31 72 THR A N 1
ATOM 533 C CA . THR A 1 72 ? 4.511 -2.959 5.394 1.00 97.31 72 THR A CA 1
ATOM 534 C C . THR A 1 72 ? 4.941 -3.533 4.052 1.00 97.31 72 THR A C 1
ATOM 536 O O . THR A 1 72 ? 4.209 -4.291 3.405 1.00 97.31 72 THR A O 1
ATOM 539 N N . CYS A 1 73 ? 6.149 -3.162 3.628 1.00 97.00 73 CYS A N 1
ATOM 540 C CA . CYS A 1 73 ? 6.782 -3.693 2.431 1.00 97.00 73 CYS A CA 1
ATOM 541 C C . CYS A 1 73 ? 6.846 -5.231 2.504 1.00 97.00 73 CYS A C 1
ATOM 543 O O . CYS A 1 73 ? 7.327 -5.768 3.507 1.00 97.00 73 CYS A O 1
ATOM 545 N N . PRO A 1 74 ? 6.428 -5.958 1.449 1.00 95.69 74 PRO A N 1
ATOM 546 C CA . PRO A 1 74 ? 6.441 -7.418 1.465 1.00 95.69 74 PRO A CA 1
ATOM 547 C C . PRO A 1 74 ? 7.863 -8.000 1.466 1.00 95.69 74 PRO A C 1
ATOM 549 O O . PRO A 1 74 ? 8.038 -9.164 1.841 1.00 95.69 74 PRO A O 1
ATOM 552 N N . ARG A 1 75 ? 8.878 -7.194 1.107 1.00 94.50 75 ARG A N 1
ATOM 553 C CA . ARG A 1 75 ? 10.269 -7.637 1.005 1.00 94.50 75 ARG A CA 1
ATOM 554 C C . ARG A 1 75 ? 10.813 -8.156 2.324 1.00 94.50 75 ARG A C 1
ATOM 556 O O . ARG A 1 75 ? 10.843 -7.423 3.320 1.00 94.50 75 ARG A O 1
ATOM 563 N N . THR A 1 76 ? 11.324 -9.382 2.318 1.00 91.25 76 THR A N 1
ATOM 564 C CA . THR A 1 76 ? 11.973 -9.972 3.491 1.00 91.25 76 THR A CA 1
ATOM 565 C C . THR A 1 76 ? 13.193 -9.137 3.876 1.00 91.25 76 THR A C 1
ATOM 567 O O . THR A 1 76 ? 14.075 -8.877 3.061 1.00 91.25 76 THR A O 1
ATOM 570 N N . GLY A 1 77 ? 13.219 -8.667 5.124 1.00 90.19 77 GLY A N 1
ATOM 571 C CA . GLY A 1 77 ? 14.295 -7.830 5.661 1.00 90.19 77 GLY A CA 1
ATOM 572 C C . GLY A 1 77 ? 14.142 -6.317 5.453 1.00 90.19 77 GLY A C 1
ATOM 573 O O . GLY A 1 77 ? 14.892 -5.572 6.072 1.00 90.19 77 GLY A O 1
ATOM 574 N N . CYS A 1 78 ? 13.176 -5.837 4.657 1.00 93.31 78 CYS A N 1
ATOM 575 C CA . CYS A 1 78 ? 12.901 -4.396 4.544 1.00 93.31 78 CYS A CA 1
ATOM 576 C C . CYS A 1 78 ? 12.011 -3.921 5.702 1.00 93.31 78 CYS A C 1
ATOM 578 O O . CYS A 1 78 ? 12.456 -3.201 6.594 1.00 93.31 78 CYS A O 1
ATOM 580 N N . GLY A 1 79 ? 10.747 -4.359 5.726 1.00 92.25 79 GLY A N 1
ATOM 581 C CA . GLY A 1 79 ? 9.791 -3.968 6.767 1.00 92.25 79 GLY A CA 1
ATOM 582 C C . GLY A 1 79 ? 9.468 -2.468 6.807 1.00 92.25 79 GLY A C 1
ATOM 583 O O . GLY A 1 79 ? 9.016 -1.982 7.842 1.00 92.25 79 GLY A O 1
ATOM 584 N N . SER A 1 80 ? 9.726 -1.724 5.724 1.00 96.12 80 SER A N 1
ATOM 585 C CA . SER A 1 80 ? 9.304 -0.323 5.597 1.00 96.12 80 SER A CA 1
ATOM 586 C C . SER A 1 80 ? 7.797 -0.209 5.808 1.00 96.12 80 SER A C 1
ATOM 588 O O . SER A 1 80 ? 7.043 -1.007 5.242 1.00 96.12 80 SER A O 1
ATOM 590 N N . ILE A 1 81 ? 7.357 0.748 6.626 1.00 97.12 81 ILE A N 1
ATOM 591 C CA . ILE A 1 81 ? 5.929 1.011 6.827 1.00 97.12 81 ILE A CA 1
ATOM 592 C C . ILE A 1 81 ? 5.447 1.815 5.625 1.00 97.12 81 ILE A C 1
ATOM 594 O O . ILE A 1 81 ? 5.957 2.900 5.361 1.00 97.12 81 ILE A O 1
ATOM 598 N N . ILE A 1 82 ? 4.478 1.263 4.903 1.00 98.06 82 ILE A N 1
ATOM 599 C CA . ILE A 1 82 ? 3.876 1.871 3.718 1.00 98.06 82 ILE A CA 1
ATOM 600 C C . ILE A 1 82 ? 2.672 2.721 4.118 1.00 98.06 82 ILE A C 1
ATOM 602 O O . ILE A 1 82 ? 2.540 3.847 3.647 1.00 98.06 82 ILE A O 1
ATOM 606 N N . LEU A 1 83 ? 1.809 2.193 4.988 1.00 98.12 83 LEU A N 1
ATOM 607 C CA . LEU A 1 83 ? 0.556 2.835 5.380 1.00 98.12 83 LEU A CA 1
ATOM 608 C C . LEU A 1 83 ? 0.232 2.519 6.839 1.00 98.12 83 LEU A C 1
ATOM 610 O O . LEU A 1 83 ? 0.414 1.381 7.276 1.00 98.12 83 LEU A O 1
ATOM 614 N N . LYS A 1 84 ? -0.282 3.499 7.579 1.00 97.75 84 LYS A N 1
ATOM 615 C CA . LYS A 1 84 ? -0.796 3.286 8.935 1.00 97.75 84 LYS A CA 1
ATOM 616 C C . LYS A 1 84 ? -2.167 2.619 8.940 1.00 97.75 84 LYS A C 1
ATOM 618 O O . LYS A 1 84 ? -2.899 2.657 7.951 1.00 97.75 84 LYS A O 1
ATOM 623 N N . SER A 1 85 ? -2.483 1.965 10.051 1.00 96.31 85 SER A N 1
ATOM 624 C CA . SER A 1 85 ? -3.824 1.469 10.378 1.00 96.31 85 SER A CA 1
ATOM 625 C C . SER A 1 85 ? -4.886 2.569 10.244 1.00 96.31 85 SER A C 1
ATOM 627 O O . SER A 1 85 ? -4.617 3.749 10.455 1.00 96.31 85 SER A O 1
ATOM 629 N N . ASP A 1 86 ? -6.092 2.165 9.849 1.00 95.94 86 ASP A N 1
ATOM 630 C CA . ASP A 1 86 ? -7.282 3.002 9.670 1.00 95.94 86 ASP A CA 1
ATOM 631 C C . ASP A 1 86 ? -7.183 4.130 8.616 1.00 95.94 86 ASP A C 1
ATOM 633 O O . ASP A 1 86 ? -8.007 5.057 8.608 1.00 95.94 86 ASP A O 1
ATOM 637 N N . VAL A 1 87 ? -6.234 4.040 7.678 1.00 96.25 87 VAL A N 1
ATOM 638 C CA . VAL A 1 87 ? -6.055 5.021 6.590 1.00 96.25 87 VAL A CA 1
ATOM 639 C C . VAL A 1 87 ? -6.692 4.548 5.280 1.00 96.25 87 VAL A C 1
ATOM 641 O O . VAL A 1 87 ? -7.515 5.251 4.694 1.00 96.25 87 VAL A O 1
ATOM 644 N N . GLY A 1 88 ? -6.331 3.353 4.813 1.00 96.94 88 GLY A N 1
ATOM 645 C CA . GLY A 1 88 ? -6.782 2.799 3.538 1.00 96.94 88 GLY A CA 1
ATOM 646 C C . GLY A 1 88 ? -8.199 2.249 3.626 1.00 96.94 88 GLY A C 1
ATOM 647 O O . GLY A 1 88 ? -8.517 1.492 4.539 1.00 96.94 88 GLY A O 1
ATOM 648 N N . MET A 1 89 ? -9.045 2.595 2.658 1.00 97.31 89 MET A N 1
ATOM 649 C CA . MET A 1 89 ? -10.411 2.076 2.541 1.00 97.31 89 MET A CA 1
ATOM 650 C C . MET A 1 89 ? -10.417 0.814 1.683 1.00 97.31 89 MET A C 1
ATOM 652 O O . MET A 1 89 ? -9.839 0.804 0.600 1.00 97.31 89 MET A O 1
ATOM 656 N N . TRP A 1 90 ? -11.063 -0.250 2.141 1.00 97.38 90 TRP A N 1
ATOM 657 C CA . TRP A 1 90 ? -11.185 -1.476 1.362 1.00 97.38 90 TRP A CA 1
ATOM 658 C C . TRP A 1 90 ? -12.157 -1.283 0.197 1.00 97.38 90 TRP A C 1
ATOM 660 O O . TRP A 1 90 ? -13.274 -0.794 0.382 1.00 97.38 90 TRP A O 1
ATOM 670 N N . VAL A 1 91 ? -11.731 -1.705 -0.991 1.00 96.25 91 VAL A N 1
ATOM 671 C CA . VAL A 1 91 ? -12.545 -1.729 -2.207 1.00 96.25 91 VAL A CA 1
ATOM 672 C C . VAL A 1 91 ? -12.260 -3.020 -2.968 1.00 96.25 91 VAL A C 1
ATOM 674 O O . VAL A 1 91 ? -11.105 -3.391 -3.176 1.00 96.25 91 VAL A O 1
ATOM 677 N N . GLU A 1 92 ? -13.308 -3.693 -3.430 1.00 94.50 92 GLU A N 1
ATOM 678 C CA . GLU A 1 92 ? -13.188 -4.734 -4.448 1.00 94.50 92 GLU A CA 1
ATOM 679 C C . GLU A 1 92 ? -13.376 -4.109 -5.834 1.00 94.50 92 GLU A C 1
ATOM 681 O O . GLU A 1 92 ? -14.356 -3.407 -6.086 1.00 94.50 92 GLU A O 1
ATOM 686 N N . GLY A 1 93 ? -12.419 -4.331 -6.732 1.00 89.38 93 GLY A N 1
ATOM 687 C CA . GLY A 1 93 ? -12.426 -3.733 -8.065 1.00 89.38 93 GLY A CA 1
ATOM 688 C C . GLY A 1 93 ? -11.742 -4.618 -9.095 1.00 89.38 93 GLY A C 1
ATOM 689 O O . GLY A 1 93 ? -11.177 -5.655 -8.757 1.00 89.38 93 GLY A O 1
ATOM 690 N N . ALA A 1 94 ? -11.786 -4.214 -10.364 1.00 86.69 94 ALA A N 1
ATOM 691 C CA . ALA A 1 94 ? -11.119 -4.950 -11.433 1.00 86.69 94 ALA A CA 1
ATOM 692 C C . ALA A 1 94 ? -9.602 -5.046 -11.189 1.00 86.69 94 ALA A C 1
ATOM 694 O O . ALA A 1 94 ? -8.980 -4.120 -10.656 1.00 86.69 94 ALA A O 1
ATOM 695 N N . GLY A 1 95 ? -9.005 -6.165 -11.601 1.00 82.88 95 GLY A N 1
ATOM 696 C CA . GLY A 1 95 ? -7.556 -6.272 -11.720 1.00 82.88 95 GLY A CA 1
ATOM 697 C C . GLY A 1 95 ? -6.997 -5.214 -12.674 1.00 82.88 95 GLY A C 1
ATOM 698 O O . GLY A 1 95 ? -7.680 -4.742 -13.580 1.00 82.88 95 GLY A O 1
ATOM 699 N N . VAL A 1 96 ? -5.740 -4.831 -12.477 1.00 85.00 96 VAL A N 1
ATOM 700 C CA . VAL A 1 96 ? -5.013 -3.949 -13.396 1.00 85.00 96 VAL A CA 1
ATOM 701 C C . VAL A 1 96 ? -3.711 -4.642 -13.750 1.00 85.00 96 VAL A C 1
ATOM 703 O O . VAL A 1 96 ? -3.002 -5.123 -12.864 1.00 85.00 96 VAL A O 1
ATOM 706 N N . GLU A 1 97 ? -3.400 -4.701 -15.042 1.00 85.62 97 GLU A N 1
ATOM 707 C CA . GLU A 1 97 ? -2.112 -5.195 -15.512 1.00 85.62 97 GLU A CA 1
ATOM 708 C C . GLU A 1 97 ? -1.028 -4.184 -15.118 1.00 85.62 97 GLU A C 1
ATOM 710 O O . GLU A 1 97 ? -0.915 -3.100 -15.691 1.00 85.62 97 GLU A O 1
ATOM 715 N N . MET A 1 98 ? -0.283 -4.515 -14.064 1.00 85.81 98 MET A N 1
ATOM 716 C CA . MET A 1 98 ? 0.810 -3.685 -13.548 1.00 85.81 98 MET A CA 1
ATOM 717 C C . MET A 1 98 ? 2.188 -4.293 -13.813 1.00 85.81 98 MET A C 1
ATOM 719 O O . MET A 1 98 ? 3.192 -3.588 -13.740 1.00 85.81 98 MET A O 1
ATOM 723 N N . ASP A 1 99 ? 2.248 -5.594 -14.081 1.00 85.56 99 ASP A N 1
ATOM 724 C CA . ASP A 1 99 ? 3.505 -6.313 -14.241 1.00 85.56 99 ASP A CA 1
ATOM 725 C C . ASP A 1 99 ? 4.032 -6.135 -15.672 1.00 85.56 99 ASP A C 1
ATOM 727 O O . ASP A 1 99 ? 3.270 -6.174 -16.635 1.00 85.56 99 ASP A O 1
ATOM 731 N N . ASP A 1 100 ? 5.339 -5.907 -15.820 1.00 81.38 100 ASP A N 1
ATOM 732 C CA . ASP A 1 100 ? 5.961 -5.763 -17.139 1.00 81.38 100 ASP A CA 1
ATOM 733 C C . ASP A 1 100 ? 6.056 -7.142 -17.813 1.00 81.38 100 ASP A C 1
ATOM 735 O O . ASP A 1 100 ? 6.721 -8.026 -17.267 1.00 81.38 100 ASP A O 1
ATOM 739 N N . PRO A 1 101 ? 5.461 -7.347 -19.003 1.00 75.56 101 PRO A N 1
ATOM 740 C CA . PRO A 1 101 ? 5.485 -8.644 -19.678 1.00 75.56 101 PRO A CA 1
ATOM 741 C C . PRO A 1 101 ? 6.901 -9.104 -20.057 1.00 75.56 101 PRO A C 1
ATOM 743 O O . PRO A 1 101 ? 7.131 -10.296 -20.254 1.00 75.56 101 PRO A O 1
ATOM 746 N N . ASN A 1 102 ? 7.865 -8.184 -20.151 1.00 80.25 102 ASN A N 1
ATOM 747 C CA . ASN A 1 102 ? 9.251 -8.487 -20.511 1.00 80.25 102 ASN A CA 1
ATOM 748 C C . ASN A 1 102 ? 10.158 -8.692 -19.295 1.00 80.25 102 ASN A C 1
ATOM 750 O O . ASN A 1 102 ? 11.344 -8.996 -19.461 1.00 80.25 102 ASN A O 1
ATOM 754 N N . ARG A 1 103 ? 9.641 -8.509 -18.075 1.00 81.12 103 ARG A N 1
ATOM 755 C CA . ARG A 1 103 ? 10.426 -8.632 -16.848 1.00 81.12 103 ARG A CA 1
ATOM 756 C C . ARG A 1 103 ? 9.791 -9.657 -15.912 1.00 81.12 103 ARG A C 1
ATOM 758 O O . ARG A 1 103 ? 8.617 -9.537 -15.585 1.00 81.12 103 ARG A O 1
ATOM 765 N N . PRO A 1 104 ? 10.561 -10.634 -15.404 1.00 83.50 104 PRO A N 1
ATOM 766 C CA . PRO A 1 104 ? 10.027 -11.558 -14.416 1.00 83.50 104 PRO A CA 1
ATOM 767 C C . PRO A 1 104 ? 9.588 -10.797 -13.158 1.00 83.50 104 PRO A C 1
ATOM 769 O O . PRO A 1 104 ? 10.311 -9.925 -12.660 1.00 83.50 104 PRO A O 1
ATOM 772 N N . LEU A 1 105 ? 8.407 -11.147 -12.645 1.00 86.25 105 LEU A N 1
ATOM 773 C CA . LEU A 1 105 ? 7.895 -10.621 -11.385 1.00 86.25 105 LEU A CA 1
ATOM 774 C C . LEU A 1 105 ? 8.837 -11.010 -10.238 1.00 86.25 105 LEU A C 1
ATOM 776 O O . LEU A 1 105 ? 9.373 -12.120 -10.201 1.00 86.25 105 LEU A O 1
ATOM 780 N N . HIS A 1 106 ? 9.047 -10.093 -9.293 1.00 87.81 106 HIS A N 1
ATOM 781 C CA . HIS A 1 106 ? 9.852 -10.397 -8.116 1.00 87.81 106 HIS A CA 1
ATOM 782 C C . HIS A 1 106 ? 9.178 -11.520 -7.298 1.00 87.81 106 HIS A C 1
ATOM 784 O O . HIS A 1 106 ? 7.978 -11.413 -7.055 1.00 87.81 106 HIS A O 1
ATOM 790 N N . PRO A 1 107 ? 9.906 -12.547 -6.810 1.00 88.44 107 PRO A N 1
ATOM 791 C CA . PRO A 1 107 ? 9.306 -13.715 -6.143 1.00 88.44 107 PRO A CA 1
ATOM 792 C C . PRO A 1 107 ? 8.436 -13.400 -4.919 1.00 88.44 107 PRO A C 1
ATOM 794 O O . PRO A 1 107 ? 7.565 -14.176 -4.551 1.00 88.44 107 PRO A O 1
ATOM 797 N N . GLU A 1 108 ? 8.686 -12.263 -4.273 1.00 87.81 108 GLU A N 1
ATOM 798 C CA . GLU A 1 108 ? 7.936 -11.807 -3.094 1.00 87.81 108 GLU A CA 1
ATOM 799 C C . GLU A 1 108 ? 6.679 -10.992 -3.437 1.00 87.81 108 GLU A C 1
ATOM 801 O O . GLU A 1 108 ? 5.977 -10.536 -2.534 1.00 87.81 108 GLU A O 1
ATOM 806 N N . LEU A 1 109 ? 6.399 -10.767 -4.723 1.00 90.38 109 LEU A N 1
ATOM 807 C CA . LEU A 1 109 ? 5.175 -10.120 -5.179 1.00 90.38 109 LEU A CA 1
ATOM 808 C C . LEU A 1 109 ? 4.199 -11.178 -5.680 1.00 90.38 109 LEU A C 1
ATOM 810 O O . LEU A 1 109 ? 4.492 -11.931 -6.605 1.00 90.38 109 LEU A O 1
ATOM 814 N N . THR A 1 110 ? 3.007 -11.195 -5.088 1.00 89.19 110 THR A N 1
ATOM 815 C CA . THR A 1 110 ? 1.918 -12.056 -5.550 1.00 89.19 110 THR A CA 1
ATOM 816 C C . THR A 1 110 ? 1.465 -11.602 -6.948 1.00 89.19 110 THR A C 1
ATOM 818 O O . THR A 1 110 ? 1.164 -10.410 -7.126 1.00 89.19 110 THR A O 1
ATOM 821 N N . PRO A 1 111 ? 1.386 -12.507 -7.943 1.00 88.31 111 PRO A N 1
ATOM 822 C CA . PRO A 1 111 ? 0.774 -12.207 -9.233 1.00 88.31 111 PRO A CA 1
ATOM 823 C C . PRO A 1 111 ? -0.666 -11.736 -9.038 1.00 88.31 111 PRO A C 1
ATOM 825 O O . PRO A 1 111 ? -1.392 -12.280 -8.205 1.00 88.31 111 PRO A O 1
ATOM 828 N N . LEU A 1 112 ? -1.077 -10.715 -9.783 1.00 86.94 112 LEU A N 1
ATOM 829 C CA . LEU A 1 112 ? -2.455 -10.238 -9.729 1.00 86.94 112 LEU A CA 1
ATOM 830 C C . LEU A 1 112 ? -3.274 -10.873 -10.849 1.00 86.94 112 LEU A C 1
ATOM 832 O O . LEU A 1 112 ? -2.752 -11.073 -11.947 1.00 86.94 112 LEU A O 1
ATOM 836 N N . PRO A 1 113 ? -4.548 -11.203 -10.590 1.00 85.25 113 PRO A N 1
ATOM 837 C CA . PRO A 1 113 ? -5.410 -11.733 -11.623 1.00 85.25 113 PRO A CA 1
ATOM 838 C C . PRO A 1 113 ? -5.712 -10.633 -12.652 1.00 85.25 113 PRO A C 1
ATOM 840 O O . PRO A 1 113 ? -5.911 -9.464 -12.311 1.00 85.25 113 PRO A O 1
ATOM 843 N N . LEU A 1 114 ? -5.713 -11.016 -13.926 1.00 80.25 114 LEU A N 1
ATOM 844 C CA . LEU A 1 114 ? -6.003 -10.109 -15.033 1.00 80.25 114 LEU A CA 1
ATOM 845 C C . LEU A 1 114 ? -7.518 -9.860 -15.149 1.00 80.25 114 LEU A C 1
ATOM 847 O O . LEU A 1 114 ? -8.313 -10.737 -14.790 1.00 80.25 114 LEU A O 1
ATOM 851 N N . PRO A 1 115 ? -7.945 -8.702 -15.687 1.00 79.50 115 PRO A N 1
ATOM 852 C CA . PRO A 1 115 ? -9.342 -8.472 -16.050 1.00 79.50 115 PRO A CA 1
ATOM 853 C C . PRO A 1 115 ? -9.915 -9.636 -16.876 1.00 79.50 115 PRO A C 1
ATOM 855 O O . PRO A 1 115 ? -9.223 -10.140 -17.763 1.00 79.50 115 PRO A O 1
ATOM 858 N N . PRO A 1 116 ? -11.165 -10.070 -16.628 1.00 81.25 116 PRO A N 1
ATOM 859 C CA . PRO A 1 116 ? -12.213 -9.416 -15.833 1.00 81.25 116 PRO A CA 1
ATOM 860 C C . PRO A 1 116 ? -12.243 -9.802 -14.342 1.00 81.25 116 PRO A C 1
ATOM 862 O O . PRO A 1 116 ? -13.211 -9.476 -13.658 1.00 81.25 116 PRO A O 1
ATOM 865 N N . ALA A 1 117 ? -11.237 -10.515 -13.830 1.00 87.31 117 ALA A N 1
ATOM 866 C CA . ALA A 1 117 ? -11.218 -10.926 -12.428 1.00 87.31 117 ALA A CA 1
ATOM 867 C C . ALA A 1 117 ? -11.081 -9.729 -11.469 1.00 87.31 117 ALA A C 1
ATOM 869 O O . ALA A 1 117 ? -10.491 -8.697 -11.812 1.00 87.31 117 ALA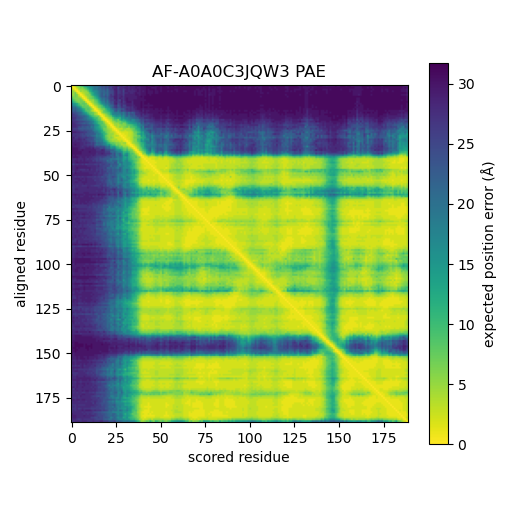 A O 1
ATOM 870 N N . THR A 1 118 ? -11.626 -9.878 -10.260 1.00 89.75 118 THR A N 1
ATOM 871 C CA . THR A 1 118 ? -11.573 -8.859 -9.209 1.00 89.75 118 THR A CA 1
ATOM 872 C C . THR A 1 118 ? -10.367 -9.039 -8.290 1.00 89.75 118 THR A C 1
ATOM 874 O O . THR A 1 118 ? -9.794 -10.123 -8.154 1.00 89.75 118 THR A O 1
ATOM 877 N N . VAL A 1 119 ? -9.957 -7.932 -7.676 1.00 93.31 119 VAL A N 1
ATOM 878 C CA . VAL A 1 119 ? -8.852 -7.823 -6.723 1.00 93.31 119 VAL A CA 1
ATOM 879 C C . VAL A 1 119 ? -9.309 -6.969 -5.546 1.00 93.31 119 VAL A C 1
ATOM 881 O O . VAL A 1 119 ? -10.089 -6.028 -5.705 1.00 93.31 119 VAL A O 1
ATOM 884 N N . HIS A 1 120 ? -8.793 -7.283 -4.359 1.00 96.12 120 HIS A N 1
ATOM 885 C CA . HIS A 1 120 ? -8.955 -6.442 -3.180 1.00 96.12 120 HIS A CA 1
ATOM 886 C C . HIS A 1 120 ? -7.892 -5.345 -3.145 1.00 96.12 120 HIS A C 1
ATOM 888 O O . HIS A 1 120 ? -6.685 -5.615 -3.219 1.00 96.12 120 HIS A O 1
ATOM 894 N N . TRP A 1 121 ? -8.361 -4.114 -2.989 1.00 97.44 121 TRP A N 1
ATOM 895 C CA . TRP A 1 121 ? -7.546 -2.915 -2.947 1.00 97.44 121 TRP A CA 1
ATOM 896 C C . TRP A 1 121 ? -7.739 -2.175 -1.631 1.00 97.44 121 TRP A C 1
ATOM 898 O O . TRP A 1 121 ? -8.848 -2.071 -1.107 1.00 97.44 121 TRP A O 1
ATOM 908 N N . TRP A 1 122 ? -6.654 -1.581 -1.153 1.00 98.19 122 TRP A N 1
ATOM 909 C CA . TRP A 1 122 ? -6.711 -0.432 -0.270 1.00 98.19 122 TRP A CA 1
ATOM 910 C C . TRP A 1 122 ? -6.712 0.823 -1.140 1.00 98.19 122 TRP A C 1
ATOM 912 O O . TRP A 1 122 ? -5.761 1.065 -1.885 1.00 98.19 122 TRP A O 1
ATOM 922 N N . LEU A 1 123 ? -7.787 1.600 -1.062 1.00 97.81 123 LEU A N 1
ATOM 923 C CA . LEU A 1 123 ? -7.931 2.911 -1.677 1.00 97.81 123 LEU A CA 1
ATOM 924 C C . LEU A 1 123 ? -7.505 3.989 -0.680 1.00 97.81 123 LEU A C 1
ATOM 926 O O . LEU A 1 123 ? -8.080 4.120 0.403 1.00 97.81 123 LEU A O 1
ATOM 930 N N . ILE A 1 124 ? -6.505 4.775 -1.065 1.00 97.81 124 ILE A N 1
ATOM 931 C CA . ILE A 1 124 ? -5.976 5.893 -0.291 1.00 97.81 124 ILE A CA 1
ATOM 932 C C . ILE A 1 124 ? -6.341 7.189 -1.017 1.00 97.81 124 ILE A C 1
ATOM 934 O O . ILE A 1 124 ? -6.175 7.310 -2.232 1.00 97.81 124 ILE A O 1
ATOM 938 N N . THR A 1 125 ? -6.854 8.155 -0.259 1.00 96.75 125 THR A N 1
ATOM 939 C CA . THR A 1 125 ? -7.294 9.479 -0.721 1.00 96.75 125 THR A CA 1
ATOM 940 C C . THR A 1 125 ? -7.136 10.478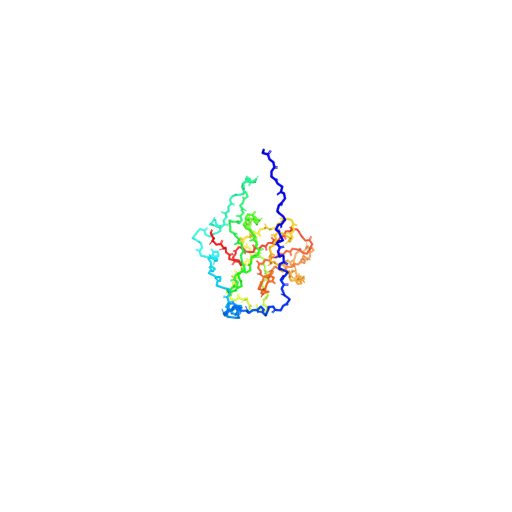 0.425 1.00 96.75 125 THR A C 1
ATOM 942 O O . THR A 1 125 ? -7.239 10.055 1.574 1.00 96.75 125 THR A O 1
ATOM 945 N N . PRO A 1 126 ? -7.004 11.791 0.167 1.00 96.00 126 PRO A N 1
ATOM 946 C CA . PRO A 1 126 ? -7.001 12.449 -1.145 1.00 96.00 126 PRO A CA 1
ATOM 947 C C . PRO A 1 126 ? -5.593 12.729 -1.689 1.00 96.00 126 PRO A C 1
ATOM 949 O O . PRO A 1 126 ? -5.451 13.365 -2.733 1.00 96.00 126 PRO A O 1
ATOM 952 N N . SER A 1 127 ? -4.556 12.357 -0.941 1.00 95.94 127 SER A N 1
ATOM 953 C CA . SER A 1 127 ? -3.193 12.844 -1.125 1.00 95.94 127 SER A CA 1
ATOM 954 C C . SER A 1 127 ? -2.186 11.710 -0.940 1.00 95.94 127 SER A C 1
ATOM 956 O O . SER A 1 127 ? -2.416 10.832 -0.110 1.00 95.94 127 SER A O 1
ATOM 958 N N . PRO A 1 128 ? -1.036 11.742 -1.638 1.00 94.25 128 PRO A N 1
ATOM 959 C CA . PRO A 1 128 ? 0.045 10.793 -1.386 1.00 94.25 128 PRO A CA 1
ATOM 960 C C . PRO A 1 128 ? 0.693 10.980 -0.002 1.00 94.25 128 PRO A C 1
ATOM 962 O O . PRO A 1 128 ? 1.439 10.112 0.431 1.00 94.25 128 PRO A O 1
ATOM 965 N N . MET A 1 129 ? 0.406 12.086 0.695 1.00 96.06 129 MET A N 1
ATOM 966 C CA . MET A 1 129 ? 0.907 12.361 2.050 1.00 96.06 129 MET A CA 1
ATOM 967 C C . MET A 1 129 ? 0.303 11.451 3.129 1.00 96.06 129 MET A C 1
ATOM 969 O O . MET A 1 129 ? 0.775 11.470 4.257 1.00 96.06 129 MET A O 1
ATOM 973 N N . GLU A 1 130 ? -0.731 10.677 2.795 1.00 97.62 130 GLU A N 1
ATOM 974 C CA . GLU A 1 130 ? -1.300 9.661 3.689 1.00 97.62 130 GLU A CA 1
ATOM 975 C C . GLU A 1 130 ? -0.400 8.417 3.808 1.00 97.62 130 GLU A C 1
ATOM 977 O O . GLU A 1 130 ? -0.579 7.598 4.707 1.00 97.62 130 GLU A O 1
ATOM 982 N N . PHE A 1 131 ? 0.559 8.244 2.891 1.00 98.06 131 PHE A N 1
ATOM 983 C CA . PHE A 1 131 ? 1.547 7.173 2.967 1.00 98.06 131 PHE A CA 1
ATOM 984 C C . PHE A 1 131 ? 2.733 7.571 3.841 1.00 98.06 131 PHE A C 1
ATOM 986 O O . PHE A 1 131 ? 3.177 8.715 3.836 1.00 98.06 131 PHE A O 1
ATOM 993 N N . GLU A 1 132 ? 3.316 6.576 4.502 1.00 97.88 132 GLU A N 1
ATOM 994 C CA . GLU A 1 132 ? 4.521 6.754 5.310 1.00 97.88 132 GLU A CA 1
ATOM 995 C C . GLU A 1 132 ? 5.782 6.717 4.427 1.00 97.88 132 GLU A C 1
ATOM 997 O O . GLU A 1 132 ? 6.545 7.677 4.389 1.00 97.88 132 GLU A O 1
ATOM 1002 N N . ASN A 1 133 ? 6.000 5.625 3.677 1.00 97.00 133 ASN A N 1
ATOM 1003 C CA . ASN A 1 133 ? 7.205 5.430 2.852 1.00 97.00 133 ASN A CA 1
ATOM 1004 C C . ASN A 1 133 ? 6.877 4.814 1.481 1.00 97.00 133 ASN A C 1
ATOM 1006 O O . ASN A 1 133 ? 7.217 3.661 1.191 1.00 97.00 133 ASN A O 1
ATOM 1010 N N . ILE A 1 134 ? 6.222 5.589 0.612 1.00 97.75 134 ILE A N 1
ATOM 1011 C CA . ILE A 1 134 ? 5.903 5.172 -0.761 1.00 97.75 134 ILE A CA 1
ATOM 1012 C C . ILE A 1 134 ? 6.678 5.982 -1.809 1.00 97.75 134 ILE A C 1
ATOM 1014 O O . ILE A 1 134 ? 6.851 7.194 -1.693 1.00 97.75 134 ILE A O 1
ATOM 1018 N N . GLY A 1 135 ? 7.135 5.297 -2.855 1.00 97.06 135 GLY A N 1
ATOM 1019 C CA . GLY A 1 135 ? 7.707 5.882 -4.062 1.00 97.06 135 GLY A CA 1
ATOM 1020 C C . GLY A 1 135 ? 6.760 5.762 -5.256 1.00 97.06 135 GLY A C 1
ATOM 1021 O O . GLY A 1 135 ? 5.870 4.912 -5.291 1.00 97.06 135 GLY A O 1
ATOM 1022 N N . PHE A 1 136 ? 6.991 6.595 -6.270 1.00 96.50 136 PHE A N 1
ATOM 1023 C CA . PHE A 1 136 ? 6.239 6.593 -7.525 1.00 96.50 136 PHE A CA 1
ATOM 1024 C C . PHE A 1 136 ? 7.190 6.384 -8.697 1.00 96.50 136 PHE A C 1
ATOM 1026 O O . PHE A 1 136 ? 8.210 7.070 -8.807 1.00 96.50 136 PHE A O 1
ATOM 1033 N N . THR A 1 137 ? 6.847 5.477 -9.607 1.00 94.25 137 THR A N 1
ATOM 1034 C CA . THR A 1 137 ? 7.612 5.310 -10.846 1.00 94.25 137 THR A CA 1
ATOM 1035 C C . THR A 1 137 ? 7.441 6.510 -11.774 1.00 94.25 137 THR A C 1
ATOM 1037 O O . THR A 1 137 ? 6.554 7.358 -11.619 1.00 94.25 137 THR A O 1
ATOM 1040 N N . ARG A 1 138 ? 8.261 6.542 -12.829 1.00 92.38 138 ARG A N 1
ATOM 1041 C CA . ARG A 1 138 ? 7.942 7.350 -14.007 1.00 92.38 138 ARG A CA 1
ATOM 1042 C C . ARG A 1 138 ? 6.605 6.905 -14.591 1.00 92.38 138 ARG A C 1
ATOM 1044 O O . ARG A 1 138 ? 6.203 5.749 -14.457 1.00 92.38 138 ARG A O 1
ATOM 1051 N N . THR A 1 139 ? 5.949 7.847 -15.248 1.00 89.94 139 THR A N 1
ATOM 1052 C CA . THR A 1 139 ? 4.667 7.626 -15.895 1.00 89.94 139 THR A CA 1
ATOM 1053 C C . THR A 1 139 ? 4.796 6.605 -17.028 1.00 89.94 139 THR A C 1
ATOM 1055 O O . THR A 1 139 ? 5.637 6.762 -17.916 1.00 89.94 139 THR A O 1
ATOM 1058 N N . VAL A 1 140 ? 3.938 5.590 -17.012 1.00 85.50 140 VAL A N 1
ATOM 1059 C CA . VAL A 1 140 ? 3.810 4.560 -18.047 1.00 85.50 140 VAL A CA 1
ATOM 1060 C C . VAL A 1 140 ? 2.503 4.801 -18.804 1.00 85.50 140 VAL A C 1
ATOM 1062 O O . VAL A 1 140 ? 1.495 5.217 -18.226 1.00 85.50 140 VAL A O 1
ATOM 1065 N N . ARG A 1 141 ? 2.513 4.598 -20.124 1.00 75.94 141 ARG A N 1
ATOM 1066 C CA . ARG A 1 141 ? 1.283 4.648 -20.923 1.00 75.94 141 ARG A CA 1
ATOM 1067 C C . ARG A 1 141 ? 0.535 3.338 -20.713 1.00 75.94 141 ARG A C 1
ATOM 1069 O O . ARG A 1 141 ? 1.095 2.282 -20.981 1.00 75.94 141 ARG A O 1
ATOM 1076 N N . SER A 1 142 ? -0.697 3.415 -20.220 1.00 65.06 142 SER A N 1
ATOM 1077 C CA . SER A 1 142 ? -1.548 2.236 -20.126 1.00 65.06 142 SER A CA 1
ATOM 1078 C C . SER A 1 142 ? -1.982 1.819 -21.529 1.00 65.06 142 SER A C 1
ATOM 1080 O O . SER A 1 142 ? -2.571 2.626 -22.248 1.00 65.06 142 SER A O 1
ATOM 1082 N N . ASN A 1 143 ? -1.695 0.573 -21.906 1.00 57.69 143 ASN A N 1
ATOM 1083 C CA . ASN A 1 143 ? -2.248 -0.055 -23.110 1.00 57.69 143 ASN A CA 1
ATOM 1084 C C . ASN A 1 143 ? -3.611 -0.717 -22.827 1.00 57.69 143 ASN A C 1
ATOM 1086 O O . ASN A 1 143 ? -4.128 -1.444 -23.672 1.00 57.69 143 ASN A O 1
ATOM 1090 N N . VAL A 1 144 ? -4.195 -0.498 -21.639 1.00 52.06 144 VAL A N 1
ATOM 1091 C CA . VAL A 1 144 ? -5.481 -1.087 -21.255 1.00 52.06 144 VAL A CA 1
ATOM 1092 C C . VAL A 1 144 ? -6.594 -0.472 -22.109 1.00 52.06 144 VAL A C 1
ATOM 1094 O O . VAL A 1 144 ? -7.086 0.618 -21.824 1.00 52.06 144 VAL A O 1
ATOM 1097 N N . GLY A 1 145 ? -6.976 -1.207 -23.155 1.00 45.53 145 GLY A N 1
ATOM 1098 C CA . GLY A 1 145 ? -8.176 -0.997 -23.959 1.00 45.53 145 GLY A CA 1
ATOM 1099 C C . GLY A 1 145 ? -7.990 -0.063 -25.153 1.00 45.53 145 GLY A C 1
ATOM 1100 O O . GLY A 1 145 ? -8.244 1.136 -25.057 1.00 45.53 145 GLY A O 1
ATOM 1101 N N . GLU A 1 146 ? -7.681 -0.636 -26.319 1.00 40.91 146 GLU A N 1
ATOM 1102 C CA . GLU A 1 146 ? -8.022 -0.070 -27.632 1.00 40.91 146 GLU A CA 1
ATOM 1103 C C . GLU A 1 146 ? -9.553 0.031 -27.777 1.00 40.91 146 GLU A C 1
ATOM 1105 O O . GLU A 1 146 ? -10.192 -0.712 -28.510 1.00 40.91 146 GLU A O 1
ATOM 1110 N N . THR A 1 147 ? -10.171 0.946 -27.036 1.00 41.72 147 THR A N 1
ATOM 1111 C CA . THR A 1 147 ? -11.566 1.346 -27.234 1.00 41.72 147 THR A CA 1
ATOM 1112 C C . THR A 1 147 ? -11.721 2.779 -26.740 1.00 41.72 147 THR A C 1
ATOM 1114 O O . THR A 1 147 ? -11.968 3.038 -25.568 1.00 41.72 147 THR A O 1
ATOM 1117 N N . SER A 1 148 ? -11.540 3.720 -27.667 1.00 43.16 148 SER A N 1
ATOM 1118 C CA . SER A 1 148 ? -12.252 5.004 -27.701 1.00 43.16 148 SER A CA 1
ATOM 1119 C C . SER A 1 148 ? -12.300 5.817 -26.395 1.00 43.16 148 SER A C 1
ATOM 1121 O O . SER A 1 148 ? -13.370 6.246 -25.968 1.00 43.16 148 SER A O 1
ATOM 1123 N N . GLY A 1 149 ? -11.148 6.083 -25.777 1.00 47.72 149 GLY A N 1
ATOM 1124 C CA . GLY A 1 149 ? -11.025 7.007 -24.645 1.00 47.72 149 GLY A CA 1
ATOM 1125 C C . GLY A 1 149 ? 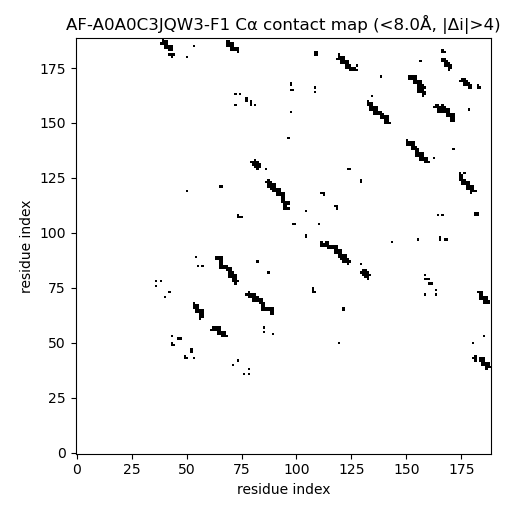-9.606 7.573 -24.511 1.00 47.72 149 GLY A C 1
ATOM 1126 O O . GLY A 1 149 ? -8.676 7.036 -25.114 1.00 47.72 149 GLY A O 1
ATOM 1127 N N . PRO A 1 150 ? -9.400 8.672 -23.758 1.00 51.84 150 PRO A N 1
ATOM 1128 C CA . PRO A 1 150 ? -8.062 9.200 -23.518 1.00 51.84 150 PRO A CA 1
ATOM 1129 C C . PRO A 1 150 ? -7.219 8.150 -22.781 1.00 51.84 150 PRO A C 1
ATOM 1131 O O . PRO A 1 150 ? -7.554 7.762 -21.664 1.00 51.84 150 PRO A O 1
ATOM 1134 N N . THR A 1 151 ? -6.120 7.701 -23.400 1.00 63.31 151 THR A N 1
ATOM 1135 C CA . THR A 1 151 ? -5.120 6.811 -22.786 1.00 63.31 151 THR A CA 1
ATOM 1136 C C . THR A 1 151 ? -4.642 7.415 -21.474 1.00 63.31 151 THR A C 1
ATOM 1138 O O . THR A 1 151 ? -3.874 8.385 -21.468 1.00 63.31 151 THR A O 1
ATOM 1141 N N . LYS A 1 152 ? -5.119 6.864 -20.358 1.00 74.69 152 LYS A N 1
ATOM 1142 C CA . LYS A 1 152 ? -4.737 7.337 -19.036 1.00 74.69 152 LYS A CA 1
ATOM 1143 C C . LYS A 1 152 ? -3.297 6.933 -18.749 1.00 74.69 152 LYS A C 1
ATOM 1145 O O . LYS A 1 152 ? -2.861 5.806 -18.984 1.00 74.69 152 LYS A O 1
ATOM 1150 N N . LYS A 1 153 ? -2.544 7.906 -18.264 1.00 88.75 153 LYS A N 1
ATOM 1151 C CA . LYS A 1 153 ? -1.152 7.760 -17.870 1.00 88.75 153 LYS A CA 1
ATOM 1152 C C . LYS A 1 153 ? -1.104 7.267 -16.430 1.00 88.75 153 LYS A C 1
ATOM 1154 O O . LYS A 1 153 ? -1.694 7.900 -15.559 1.00 88.75 153 LYS A O 1
ATOM 1159 N N . LEU A 1 154 ? -0.415 6.157 -16.192 1.00 92.06 154 LEU A N 1
ATOM 1160 C CA . LEU A 1 154 ? -0.345 5.522 -14.879 1.00 92.06 154 LEU A CA 1
ATOM 1161 C C . LEU A 1 154 ? 1.027 5.727 -14.249 1.00 92.06 154 LEU A C 1
ATOM 1163 O O . LEU A 1 154 ? 2.046 5.778 -14.939 1.00 92.06 154 LEU A O 1
ATOM 1167 N N . LYS A 1 155 ? 1.054 5.809 -12.924 1.00 94.44 155 LYS A N 1
ATOM 1168 C CA . LYS A 1 155 ? 2.266 5.672 -12.116 1.00 94.44 155 LYS A CA 1
ATOM 1169 C C . LYS A 1 155 ? 2.087 4.482 -11.194 1.00 94.44 155 LYS A C 1
ATOM 1171 O O . LYS A 1 155 ? 1.014 4.307 -10.618 1.00 94.44 155 LYS A O 1
ATOM 1176 N N . PHE A 1 156 ? 3.137 3.689 -11.038 1.00 95.50 156 PHE A N 1
ATOM 1177 C CA . PHE A 1 156 ? 3.122 2.572 -10.111 1.00 95.50 156 PHE A CA 1
ATOM 1178 C C . PHE A 1 156 ? 3.707 2.971 -8.765 1.00 95.50 156 PHE A C 1
ATOM 1180 O O . PHE A 1 156 ? 4.622 3.795 -8.683 1.00 95.50 156 PHE A O 1
ATOM 1187 N N . LEU A 1 157 ? 3.149 2.374 -7.719 1.00 97.25 157 LEU A N 1
ATOM 1188 C CA . LEU A 1 157 ? 3.576 2.550 -6.341 1.00 97.25 157 LEU A CA 1
ATOM 1189 C C . LEU A 1 157 ? 4.674 1.530 -6.035 1.00 97.25 157 LEU A C 1
ATOM 1191 O O . LEU A 1 157 ? 4.512 0.337 -6.305 1.00 97.25 157 LEU A O 1
ATOM 1195 N N . ILE A 1 158 ? 5.784 1.992 -5.474 1.00 97.56 158 ILE A N 1
ATOM 1196 C CA . ILE A 1 158 ? 6.932 1.164 -5.082 1.00 97.56 158 ILE A CA 1
ATOM 1197 C C . ILE A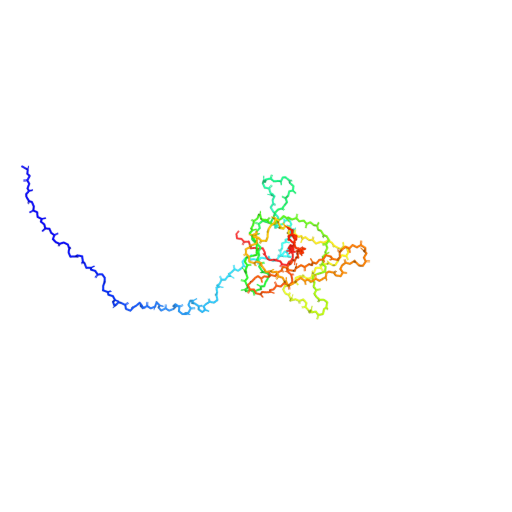 1 158 ? 7.304 1.458 -3.629 1.00 97.56 158 ILE A C 1
ATOM 1199 O O . ILE A 1 158 ? 6.989 2.524 -3.107 1.00 97.56 158 ILE A O 1
ATOM 1203 N N . CYS A 1 159 ? 7.979 0.532 -2.958 1.00 98.00 159 CYS A N 1
ATOM 1204 C CA . CYS A 1 159 ? 8.542 0.801 -1.636 1.00 98.00 159 CYS A CA 1
ATOM 1205 C C . CYS A 1 159 ? 9.642 1.869 -1.736 1.00 98.00 159 CYS A C 1
ATOM 1207 O O . CYS A 1 159 ? 10.572 1.695 -2.519 1.00 98.00 159 CYS A O 1
ATOM 1209 N N . ALA A 1 160 ? 9.573 2.927 -0.921 1.00 97.25 160 ALA A N 1
ATOM 1210 C CA . ALA A 1 160 ? 10.555 4.017 -0.965 1.00 97.25 160 ALA A CA 1
ATOM 1211 C C . ALA A 1 160 ? 11.950 3.635 -0.430 1.00 97.25 160 ALA A C 1
ATOM 1213 O O . ALA A 1 160 ? 12.919 4.337 -0.698 1.00 97.25 160 ALA A O 1
ATOM 1214 N N . GLU A 1 161 ? 12.068 2.544 0.334 1.00 96.81 161 GLU A N 1
ATOM 1215 C CA . GLU A 1 161 ? 13.352 2.120 0.915 1.00 96.81 161 GLU A CA 1
ATOM 1216 C C . GLU A 1 161 ? 14.128 1.138 0.035 1.00 96.81 161 GLU A C 1
ATOM 1218 O O . GLU A 1 161 ? 15.355 1.159 0.005 1.00 96.81 161 GLU A O 1
ATOM 1223 N N . CYS A 1 162 ? 13.429 0.217 -0.632 1.00 96.00 162 CYS A N 1
ATOM 1224 C CA . CYS A 1 162 ? 14.065 -0.912 -1.317 1.00 96.00 162 CYS A CA 1
ATOM 1225 C C . CYS A 1 162 ? 13.669 -1.049 -2.791 1.00 96.00 162 CYS A C 1
ATOM 1227 O O . CYS A 1 162 ? 14.014 -2.062 -3.408 1.00 96.00 162 CYS A O 1
ATOM 1229 N N . ASP A 1 163 ? 12.907 -0.079 -3.306 1.00 96.06 163 ASP A N 1
ATOM 1230 C CA . ASP A 1 163 ? 12.394 0.019 -4.678 1.00 96.06 163 ASP A CA 1
ATOM 1231 C C . ASP A 1 163 ? 11.593 -1.202 -5.165 1.00 96.06 163 ASP A C 1
ATOM 1233 O O . ASP A 1 163 ? 11.379 -1.394 -6.364 1.00 96.06 163 ASP A O 1
ATOM 1237 N N . LEU A 1 164 ? 11.117 -2.049 -4.244 1.00 95.56 164 LEU A N 1
ATOM 1238 C CA . LEU A 1 164 ? 10.281 -3.191 -4.598 1.0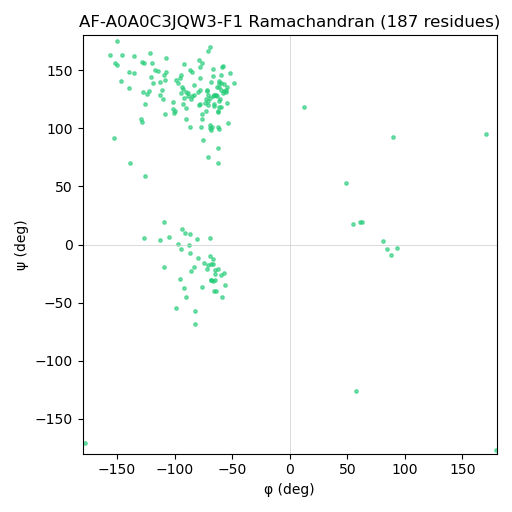0 95.56 164 LEU A CA 1
ATOM 1239 C C . LEU A 1 164 ? 8.890 -2.717 -5.044 1.00 95.56 164 LEU A C 1
ATOM 1241 O O . LEU A 1 164 ? 8.203 -2.002 -4.313 1.00 95.56 164 LEU A O 1
ATOM 1245 N N . GLY A 1 165 ? 8.452 -3.184 -6.210 1.00 93.69 165 GLY A N 1
ATOM 1246 C CA . GLY A 1 165 ? 7.101 -2.996 -6.724 1.00 93.69 165 GLY A CA 1
ATOM 1247 C C . GLY A 1 165 ? 6.915 -3.643 -8.104 1.00 93.69 165 GLY A C 1
ATOM 1248 O O . GLY A 1 165 ? 7.843 -4.292 -8.597 1.00 93.69 165 GLY A O 1
ATOM 1249 N N . PRO A 1 166 ? 5.731 -3.491 -8.719 1.00 95.12 166 PRO A N 1
ATOM 1250 C CA . PRO A 1 166 ? 4.676 -2.552 -8.335 1.00 95.12 166 PRO A CA 1
ATOM 1251 C C . PRO A 1 166 ? 3.778 -3.092 -7.213 1.00 95.12 166 PRO A C 1
ATOM 1253 O O . PRO A 1 166 ? 3.253 -4.201 -7.302 1.00 95.12 166 PRO A O 1
ATOM 1256 N N . LEU A 1 167 ? 3.593 -2.300 -6.154 1.00 96.81 167 LEU A N 1
ATOM 1257 C CA . LEU A 1 167 ? 2.691 -2.596 -5.031 1.00 96.81 167 LEU A CA 1
ATOM 1258 C C . LEU A 1 167 ? 1.248 -2.145 -5.320 1.00 96.81 167 LEU A C 1
ATOM 1260 O O . LEU A 1 167 ? 0.296 -2.641 -4.720 1.00 96.81 167 LEU A O 1
ATOM 1264 N N . GLY A 1 168 ? 1.095 -1.192 -6.237 1.00 96.31 168 GLY A N 1
ATOM 1265 C CA . GLY A 1 168 ? -0.164 -0.540 -6.558 1.00 96.31 168 GLY A CA 1
ATOM 1266 C C . GLY A 1 168 ? -0.015 0.464 -7.698 1.00 96.31 168 GLY A C 1
ATOM 1267 O O . GLY A 1 168 ? 1.048 0.546 -8.322 1.00 96.31 168 GLY A O 1
ATOM 1268 N N . TRP A 1 169 ? -1.053 1.257 -7.948 1.00 95.75 169 TRP A N 1
ATOM 1269 C CA . TRP A 1 169 ? -1.090 2.223 -9.044 1.00 95.75 169 TRP A CA 1
ATOM 1270 C C . TRP A 1 169 ? -1.868 3.497 -8.697 1.00 95.75 169 TRP A C 1
ATOM 1272 O O . TRP A 1 169 ? -2.640 3.562 -7.741 1.00 95.75 169 TRP A O 1
ATOM 1282 N N . THR A 1 170 ? -1.648 4.533 -9.499 1.00 95.50 170 THR A N 1
ATOM 1283 C CA . THR A 1 170 ? -2.426 5.773 -9.497 1.00 95.50 170 THR A CA 1
ATOM 1284 C C . THR A 1 170 ? -2.442 6.386 -10.896 1.00 95.50 170 THR A C 1
ATOM 1286 O O . THR A 1 170 ? -1.533 6.158 -11.702 1.00 95.50 170 THR A O 1
ATOM 1289 N N . GLU A 1 171 ? -3.472 7.172 -11.195 1.00 93.88 171 GLU A N 1
ATOM 1290 C CA . GLU A 1 171 ? -3.531 7.973 -12.418 1.00 93.88 171 GLU A CA 1
ATOM 1291 C C . GLU A 1 171 ? -2.667 9.233 -12.266 1.00 93.88 171 GLU A C 1
ATOM 1293 O O . GLU A 1 171 ? -2.600 9.850 -11.202 1.00 93.88 171 GLU A O 1
ATOM 1298 N N . GLU A 1 172 ? -1.995 9.653 -13.337 1.00 91.69 172 GLU A N 1
ATOM 1299 C CA . GLU A 1 172 ? -1.220 10.893 -13.328 1.00 91.69 172 GLU A CA 1
ATOM 1300 C C . GLU A 1 172 ? -2.124 12.101 -13.017 1.00 91.69 172 GLU A C 1
ATOM 1302 O O . GLU A 1 172 ? -3.044 12.412 -13.768 1.00 91.69 172 GLU A O 1
ATOM 1307 N N . GLY A 1 173 ? -1.847 12.789 -11.904 1.00 89.12 173 GLY A N 1
ATOM 1308 C CA . GLY A 1 173 ? -2.658 13.916 -11.426 1.00 89.12 173 GLY A CA 1
ATOM 1309 C C . GLY A 1 173 ? -3.928 13.510 -10.666 1.00 89.12 173 GLY A C 1
ATOM 1310 O O . GLY A 1 173 ? -4.693 14.386 -10.261 1.00 89.12 173 GLY A O 1
ATOM 1311 N N . GLY A 1 174 ? -4.148 12.208 -10.460 1.00 90.44 174 GLY A N 1
ATOM 1312 C CA . GLY A 1 174 ? -5.240 11.676 -9.654 1.00 90.44 174 GLY A CA 1
ATOM 1313 C C . GLY A 1 174 ? -5.065 11.928 -8.153 1.00 90.44 174 GLY A C 1
ATOM 1314 O O . GLY A 1 174 ? -3.991 12.291 -7.673 1.00 90.44 174 GLY A O 1
ATOM 1315 N N . LYS A 1 175 ? -6.156 11.724 -7.410 1.00 95.75 175 LYS A N 1
ATOM 1316 C CA . LYS A 1 175 ? -6.209 11.794 -5.935 1.00 95.75 175 LYS A CA 1
ATOM 1317 C C . LYS A 1 175 ? -6.475 10.436 -5.283 1.00 95.75 175 LYS A C 1
ATOM 1319 O O . LYS A 1 175 ? -6.658 10.360 -4.072 1.00 95.75 175 LYS A O 1
ATOM 1324 N N . GLU A 1 176 ? -6.531 9.398 -6.108 1.00 96.94 176 GLU A N 1
ATOM 1325 C CA . GLU A 1 176 ? -6.818 8.025 -5.728 1.00 96.94 176 GLU A CA 1
ATOM 1326 C C . GLU A 1 176 ? -5.566 7.185 -5.937 1.00 96.94 176 GLU A C 1
ATOM 1328 O O . GLU A 1 176 ? -4.949 7.200 -7.009 1.00 96.94 176 GLU A O 1
ATOM 1333 N N . PHE A 1 177 ? -5.192 6.460 -4.895 1.00 97.50 177 PHE A N 1
ATOM 1334 C CA . PHE A 1 177 ? -4.023 5.600 -4.884 1.00 97.50 177 PHE A CA 1
ATOM 1335 C C . PHE A 1 177 ? -4.476 4.204 -4.480 1.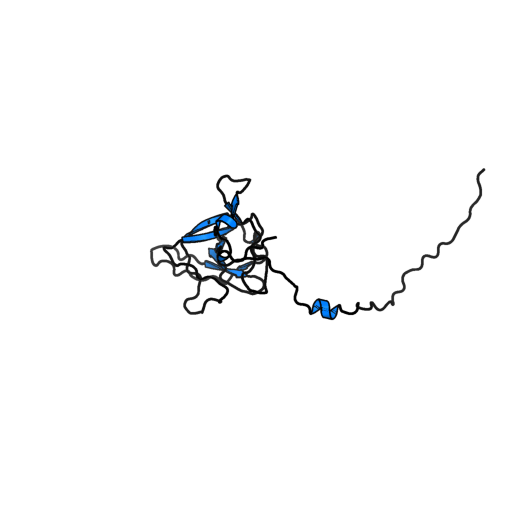00 97.50 177 PHE A C 1
ATOM 1337 O O . PHE A 1 177 ? -5.046 4.016 -3.406 1.00 97.50 177 PHE A O 1
ATOM 1344 N N . TRP A 1 178 ? -4.239 3.240 -5.359 1.00 97.38 178 TRP A N 1
ATOM 1345 C CA . TRP A 1 178 ? -4.761 1.885 -5.249 1.00 97.38 178 TRP A CA 1
ATOM 1346 C C . TRP A 1 178 ? -3.622 0.944 -4.894 1.00 97.38 178 TRP A C 1
ATOM 1348 O O . TRP A 1 178 ? -2.719 0.731 -5.701 1.00 97.38 178 TRP A O 1
ATOM 1358 N N . LEU A 1 179 ? -3.647 0.378 -3.693 1.00 97.62 179 LEU A N 1
ATOM 1359 C CA . LEU A 1 179 ? -2.624 -0.536 -3.189 1.00 97.62 179 LEU A CA 1
ATOM 1360 C C . LEU A 1 179 ? -3.195 -1.953 -3.102 1.00 97.62 179 LEU A C 1
ATOM 1362 O O . LEU A 1 179 ? -4.230 -2.165 -2.474 1.00 97.62 179 LEU A O 1
ATOM 1366 N N . ALA A 1 180 ? -2.551 -2.932 -3.737 1.00 97.12 180 ALA A N 1
ATOM 1367 C CA . ALA A 1 180 ? -3.083 -4.292 -3.771 1.00 97.12 180 ALA A CA 1
ATOM 1368 C C . ALA A 1 180 ? -2.926 -4.968 -2.400 1.00 97.12 180 ALA A C 1
ATOM 1370 O O . ALA A 1 180 ? -1.809 -5.093 -1.889 1.00 97.12 180 ALA A O 1
ATOM 1371 N N . CYS A 1 181 ? -4.023 -5.476 -1.826 1.00 97.06 181 CYS A N 1
ATOM 1372 C CA . CYS A 1 181 ? -4.010 -6.106 -0.499 1.00 97.06 181 CYS A CA 1
ATOM 1373 C C . CYS A 1 181 ? -3.068 -7.323 -0.418 1.00 97.06 181 CYS A C 1
ATOM 1375 O O . CYS A 1 181 ? -2.583 -7.647 0.665 1.00 97.06 181 CYS A O 1
ATOM 1377 N N . SER A 1 182 ? -2.806 -7.992 -1.548 1.00 95.94 182 SER A N 1
ATOM 1378 C CA . SER A 1 182 ? -1.932 -9.168 -1.670 1.00 95.94 182 SER A CA 1
ATOM 1379 C C . SER A 1 182 ? -0.448 -8.842 -1.895 1.00 95.94 182 SER A C 1
ATOM 1381 O O . SER A 1 182 ? 0.379 -9.758 -1.886 1.00 95.94 182 SER A O 1
ATOM 1383 N N . ARG A 1 183 ? -0.097 -7.564 -2.111 1.00 96.38 183 ARG A N 1
ATOM 1384 C CA . ARG A 1 183 ? 1.285 -7.091 -2.344 1.00 96.38 183 ARG A CA 1
ATOM 1385 C C . ARG A 1 183 ? 1.848 -6.284 -1.173 1.00 96.38 183 ARG A C 1
ATOM 1387 O O . ARG A 1 183 ? 2.821 -5.556 -1.328 1.00 96.38 183 ARG A O 1
ATOM 1394 N N . VAL A 1 184 ? 1.260 -6.434 0.007 1.00 97.00 184 VAL A N 1
ATOM 1395 C CA . VAL A 1 184 ? 1.734 -5.851 1.265 1.00 97.00 184 VAL A CA 1
ATOM 1396 C C . VAL A 1 184 ? 1.680 -6.894 2.375 1.00 97.00 184 VAL A C 1
ATOM 1398 O O . VAL A 1 184 ? 0.986 -7.905 2.255 1.00 97.00 184 VAL A O 1
ATOM 1401 N N . LYS A 1 185 ? 2.411 -6.645 3.462 1.00 96.75 185 LYS A N 1
ATOM 1402 C CA . LYS A 1 185 ? 2.321 -7.428 4.700 1.00 96.75 185 LYS A CA 1
ATOM 1403 C C . LYS A 1 185 ? 1.652 -6.613 5.801 1.00 96.75 185 LYS A C 1
ATOM 1405 O O . LYS A 1 185 ? 1.855 -5.405 5.887 1.00 96.75 185 LYS A O 1
ATOM 1410 N N . TYR A 1 186 ? 0.902 -7.280 6.663 1.00 96.69 186 TYR A N 1
ATOM 1411 C CA . TYR A 1 186 ? 0.128 -6.689 7.751 1.00 96.69 186 TYR A CA 1
ATOM 1412 C C . TYR A 1 186 ? 0.876 -6.872 9.060 1.00 96.69 186 TYR A C 1
ATOM 1414 O O . TYR A 1 186 ? 1.088 -8.007 9.481 1.00 96.69 186 TYR A O 1
ATOM 1422 N N . ASN A 1 187 ? 1.286 -5.774 9.689 1.00 95.00 187 ASN A N 1
ATOM 1423 C CA . ASN A 1 187 ? 2.000 -5.797 10.960 1.00 95.00 187 ASN A CA 1
ATOM 1424 C C . ASN A 1 187 ? 1.027 -6.070 12.117 1.00 95.00 187 ASN A C 1
ATOM 1426 O O . ASN A 1 187 ? 0.315 -5.169 12.558 1.00 95.00 187 ASN A O 1
ATOM 1430 N N . ILE A 1 188 ? 0.995 -7.316 12.590 1.00 89.88 188 ILE A N 1
ATOM 1431 C CA . ILE A 1 188 ? 0.155 -7.724 13.717 1.00 89.88 188 ILE A CA 1
ATOM 1432 C C . ILE A 1 1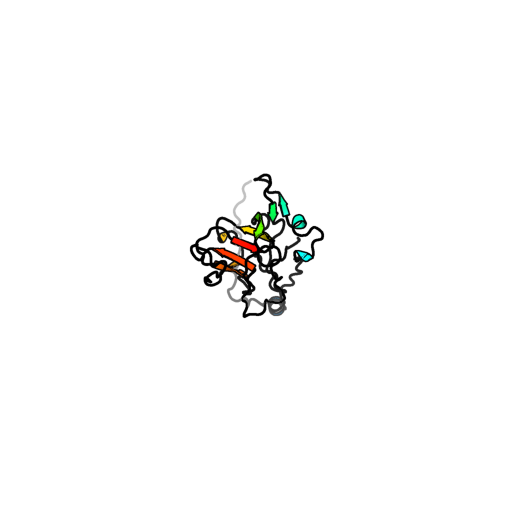88 ? 0.940 -7.456 15.000 1.00 89.88 188 ILE A C 1
ATOM 1434 O O . ILE A 1 188 ? 1.857 -8.208 15.335 1.00 89.88 188 ILE A O 1
ATOM 1438 N N . GLN A 1 189 ? 0.629 -6.360 15.679 1.00 70.75 189 GLN A N 1
ATOM 1439 C CA . GLN A 1 189 ? 1.160 -6.036 17.006 1.00 70.75 189 GLN A CA 1
ATOM 1440 C C . GLN A 1 189 ? 0.040 -6.069 18.035 1.00 70.75 189 GLN A C 1
ATOM 1442 O O . GLN A 1 189 ? -1.105 -5.730 17.658 1.00 70.75 189 GLN A O 1
#

Foldseek 3Di:
DDDDDDDDDDDDDDDDPDDDPDDPPCPVVVVVDQPPCPFPWAFQVVDPVRVVVQWDADPVDGPWTWGQFFWAALDVSGRHGWAGGRAFTKDKDADDPPDDPVDDADPSFDDIDHPPDIFIWGKGFQDSVRTDFKDKDPWDFDPPDPDDDPGWIKIAIAGNPPRDDSQWIDTDVGRITIGTSRRIIGRDD

Secondary structure (DSSP, 8-state):
-------------PPPS-----PPTTHHHHHHSPP-----EEEGGG-TTGGGGGEEE-SSSTT-EEESSEEE--STTT--EEE-TTTSEEEEEE----S-TTSPPPTTSPPPPPTTSEEEEEEE-S-GGGBSSEEEPPPEE-----SSS---EEEEEEETTT----SEEEETT-S-EEEEGGGSEEE--

Mean predicted aligned error: 12.17 Å

Sequence (189 aa):
MCDTSQVRGGTGLAPSPDQPVSLPPGLFEALRRPPARNSTARSLQDFDSGVMDVCSTDVTRQGVLKNKYDLTCPRTGCGSIILKSDVGMWVEGAGVEMDDPNRPLHPELTPLPLPPATVHWWLITPSPMEFENIGFTRTVRSNVGETSGPTKKLKFLICAECDLGPLGWTEEGGKEFWLACSRVKYNIQ

Radius of gyration: 26.27 Å; Cα contacts (8 Å, |Δi|>4): 335; chains: 1; bounding box: 60×55×96 Å

InterPro domains:
  IPR007515 Mss4 [PF04421] (118-185)
  IPR007515 Mss4 [PS51796] (57-187)
  IPR007515 Mss4 [PTHR13276] (66-187)
  IPR011057 Mss4-like superfamily [SSF51316] (66-186)
  IPR011323 Mss4/translationally controlled tumour-associated TCTP [G3DSA:2.170.150.10] (59-187)

Organism: NCBI:txid870435